Protein AF-A0A0M3IM26-F1 (afdb_monomer_lite)

Radius of gyration: 22.03 Å; chains: 1; bounding box: 50×51×57 Å

Organism: Ascaris lumbricoides (NCBI:txid6252)

pLDDT: mean 81.24, std 15.6, range [30.36, 98.25]

Structure (mmCIF, N/CA/C/O backbone):
data_AF-A0A0M3IM26-F1
#
_entry.id   AF-A0A0M3IM26-F1
#
loop_
_atom_site.group_PDB
_atom_site.id
_atom_site.type_symbol
_atom_site.label_atom_id
_atom_site.label_alt_id
_atom_site.label_comp_id
_atom_site.label_asym_id
_atom_site.label_entity_id
_atom_site.label_seq_id
_atom_site.pdbx_PDB_ins_code
_atom_site.Cartn_x
_atom_site.Cartn_y
_atom_site.Cartn_z
_atom_site.occupancy
_atom_site.B_iso_or_equiv
_atom_site.auth_seq_id
_atom_site.auth_comp_id
_atom_site.auth_asym_id
_atom_site.auth_atom_id
_atom_site.pdbx_PDB_model_num
ATOM 1 N N . MET A 1 1 ? 29.722 -9.173 -10.446 1.00 59.56 1 MET A N 1
ATOM 2 C CA . MET A 1 1 ? 29.394 -7.954 -11.225 1.00 59.56 1 MET A CA 1
ATOM 3 C C . MET A 1 1 ? 29.684 -8.119 -12.715 1.00 59.56 1 MET A C 1
ATOM 5 O O . MET A 1 1 ? 28.744 -8.023 -13.487 1.00 59.56 1 MET A O 1
ATOM 9 N N . ALA A 1 2 ? 30.915 -8.452 -13.127 1.00 71.75 2 ALA A N 1
ATOM 10 C CA . ALA A 1 2 ? 31.274 -8.584 -14.550 1.00 71.75 2 ALA A CA 1
ATOM 11 C C . ALA A 1 2 ? 30.449 -9.628 -15.339 1.00 71.75 2 ALA A C 1
ATOM 13 O O . ALA A 1 2 ? 30.160 -9.427 -16.512 1.00 71.75 2 ALA A O 1
ATOM 14 N N . GLN A 1 3 ? 30.029 -10.729 -14.707 1.00 77.94 3 GLN A N 1
ATOM 15 C CA . GLN A 1 3 ? 29.204 -11.755 -15.361 1.00 77.94 3 GLN A CA 1
ATOM 16 C C . GLN A 1 3 ? 27.787 -11.258 -15.691 1.00 77.94 3 GLN A C 1
ATOM 18 O O . GLN A 1 3 ? 27.311 -11.466 -16.801 1.00 77.94 3 GLN A O 1
ATOM 23 N N . VAL A 1 4 ? 27.146 -10.551 -14.753 1.00 77.62 4 VAL A N 1
ATOM 24 C CA . VAL A 1 4 ? 25.809 -9.959 -14.947 1.00 77.62 4 VAL A CA 1
ATOM 25 C C . VAL A 1 4 ? 25.852 -8.883 -16.032 1.00 77.62 4 VAL A C 1
ATOM 27 O O . VAL A 1 4 ? 24.946 -8.804 -16.853 1.00 77.62 4 VAL A O 1
ATOM 30 N N . GLN A 1 5 ? 26.938 -8.105 -16.080 1.00 77.12 5 GLN A N 1
ATOM 31 C CA . GLN A 1 5 ? 27.167 -7.122 -17.137 1.00 77.12 5 GLN A CA 1
ATOM 32 C C . GLN A 1 5 ? 27.224 -7.774 -18.520 1.00 77.12 5 GLN A C 1
ATOM 34 O O . GLN A 1 5 ? 26.466 -7.402 -19.407 1.00 77.12 5 GLN A O 1
ATOM 39 N N . LYS A 1 6 ? 28.080 -8.789 -18.682 1.00 81.94 6 LYS A N 1
ATOM 40 C CA . LYS A 1 6 ? 28.225 -9.514 -19.950 1.00 81.94 6 LYS A CA 1
ATOM 41 C C . LYS A 1 6 ? 26.917 -10.162 -20.390 1.00 81.94 6 LYS A C 1
ATOM 43 O O . LYS A 1 6 ? 26.612 -10.195 -21.576 1.00 81.94 6 LYS A O 1
ATOM 48 N N . GLN A 1 7 ? 26.135 -10.665 -19.437 1.00 86.00 7 GLN A N 1
ATOM 49 C CA . GLN A 1 7 ? 24.820 -11.223 -19.722 1.00 86.00 7 GLN A CA 1
ATOM 50 C C . GLN A 1 7 ? 23.842 -10.146 -20.207 1.00 86.00 7 GLN A C 1
ATOM 52 O O . GLN A 1 7 ? 23.158 -10.366 -21.201 1.00 86.00 7 GLN A O 1
ATOM 57 N N . LEU A 1 8 ? 23.801 -8.980 -19.555 1.00 85.88 8 LEU A N 1
ATOM 58 C CA . LEU A 1 8 ? 22.980 -7.854 -19.999 1.00 85.88 8 LEU A CA 1
ATOM 59 C C . LEU A 1 8 ? 23.395 -7.387 -21.399 1.00 85.88 8 LEU A C 1
ATOM 61 O O . LEU A 1 8 ? 22.543 -7.274 -22.270 1.00 85.88 8 LEU A O 1
ATOM 65 N N . GLU A 1 9 ? 24.689 -7.191 -21.649 1.00 84.38 9 GLU A N 1
ATOM 66 C CA . GLU A 1 9 ? 25.215 -6.818 -22.968 1.00 84.38 9 GLU A CA 1
ATOM 67 C C . GLU A 1 9 ? 24.873 -7.864 -24.040 1.00 84.38 9 GLU A C 1
ATOM 69 O O . GLU A 1 9 ? 24.493 -7.509 -25.154 1.00 84.38 9 GLU A O 1
ATOM 74 N N . SER A 1 10 ? 24.943 -9.156 -23.705 1.00 85.94 10 SER A N 1
ATOM 75 C CA . SER A 1 10 ? 24.546 -10.240 -24.608 1.00 85.94 10 SER A CA 1
ATOM 76 C C . SER A 1 10 ? 23.050 -10.217 -24.926 1.00 85.94 10 SER A C 1
ATOM 78 O O . SER A 1 10 ? 22.682 -10.456 -26.074 1.00 85.94 10 SER A O 1
ATOM 80 N N . LEU A 1 11 ? 22.193 -9.927 -23.941 1.00 87.31 11 LEU A N 1
ATOM 81 C CA . LEU A 1 11 ? 20.750 -9.786 -24.148 1.00 87.31 11 LEU A CA 1
ATOM 82 C C . LEU A 1 11 ? 20.419 -8.530 -24.958 1.00 87.31 11 LEU A C 1
ATOM 84 O O . LEU A 1 11 ? 19.544 -8.577 -25.818 1.00 87.31 11 LEU A O 1
ATOM 88 N N . LEU A 1 12 ? 21.142 -7.432 -24.722 1.00 84.69 12 LEU A N 1
ATOM 89 C CA . LEU A 1 12 ? 20.982 -6.178 -25.456 1.00 84.69 12 LEU A CA 1
ATOM 90 C C . LEU A 1 12 ? 21.378 -6.314 -26.938 1.00 84.69 12 LEU A C 1
ATOM 92 O O . LEU A 1 12 ? 20.781 -5.666 -27.787 1.00 84.69 12 LEU A O 1
ATOM 96 N N . ARG A 1 13 ? 22.352 -7.179 -27.254 1.00 84.06 13 ARG A N 1
ATOM 97 C CA . ARG A 1 13 ? 22.805 -7.476 -28.630 1.00 84.06 13 ARG A CA 1
ATOM 98 C C . ARG A 1 13 ? 22.066 -8.650 -29.285 1.00 84.06 13 ARG A C 1
ATOM 100 O O . ARG A 1 13 ? 22.434 -9.071 -30.380 1.00 84.06 13 ARG A O 1
ATOM 107 N N . SER A 1 14 ? 21.067 -9.220 -28.614 1.00 81.38 14 SER A N 1
ATOM 108 C CA . SER A 1 14 ? 20.285 -10.332 -29.152 1.00 81.38 14 SER A CA 1
ATOM 109 C C . SER A 1 14 ? 19.481 -9.878 -30.371 1.00 81.38 14 SER A C 1
ATOM 111 O O . SER A 1 14 ? 18.750 -8.897 -30.301 1.00 81.38 14 SER A O 1
ATOM 113 N N . SER A 1 15 ? 19.552 -10.633 -31.469 1.00 77.56 15 SER A N 1
ATOM 114 C CA . SER A 1 15 ? 18.721 -10.416 -32.664 1.00 77.56 15 SER A CA 1
ATOM 115 C C . SER A 1 15 ? 17.282 -10.923 -32.509 1.00 77.56 15 SER A C 1
ATOM 117 O O . SER A 1 15 ? 16.465 -10.774 -33.415 1.00 77.56 15 SER A O 1
ATOM 119 N N . LYS A 1 16 ? 16.958 -11.562 -31.378 1.00 82.19 16 LYS A N 1
ATOM 120 C CA . LYS A 1 16 ? 15.607 -12.047 -31.080 1.00 82.19 16 LYS A CA 1
ATOM 121 C C . LYS A 1 16 ? 14.788 -10.94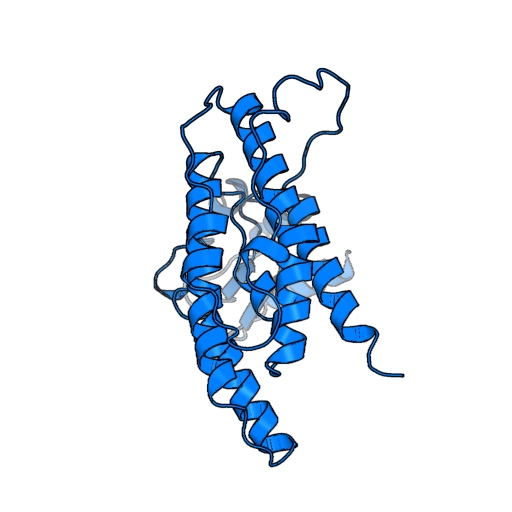8 -30.398 1.00 82.19 16 LYS A C 1
ATOM 123 O O . LYS A 1 16 ? 15.332 -10.269 -29.522 1.00 82.19 16 LYS A O 1
ATOM 128 N N . PRO A 1 17 ? 13.475 -10.844 -30.676 1.00 82.81 17 PRO A N 1
ATOM 129 C CA . PRO A 1 17 ? 12.595 -9.942 -29.940 1.00 82.81 17 PRO A CA 1
ATOM 130 C C . PRO A 1 17 ? 12.626 -10.310 -28.452 1.00 82.81 17 PRO A C 1
ATOM 132 O O . PRO A 1 17 ? 12.170 -11.381 -28.052 1.00 82.81 17 PRO A O 1
ATOM 135 N N . THR A 1 18 ? 13.224 -9.440 -27.639 1.00 85.88 18 THR A N 1
ATOM 136 C CA . THR A 1 18 ? 13.520 -9.709 -26.227 1.00 85.88 18 THR A CA 1
ATOM 137 C C . THR A 1 18 ? 12.992 -8.568 -25.365 1.00 85.88 18 THR A C 1
ATOM 139 O O . THR A 1 18 ? 13.207 -7.396 -25.680 1.00 85.88 18 THR A O 1
ATOM 142 N N . VAL A 1 19 ? 12.320 -8.912 -24.263 1.00 89.88 19 VAL A N 1
ATOM 143 C CA . VAL A 1 19 ? 11.948 -7.970 -23.201 1.00 89.88 19 VAL A CA 1
ATOM 144 C C . VAL A 1 19 ? 12.830 -8.249 -21.990 1.00 89.88 19 VAL A C 1
ATOM 146 O O . VAL A 1 19 ? 12.850 -9.367 -21.478 1.00 89.88 19 VAL A O 1
ATOM 149 N N . ILE A 1 20 ? 13.572 -7.241 -21.543 1.00 89.94 20 ILE A N 1
ATOM 150 C CA . ILE A 1 20 ? 14.478 -7.317 -20.398 1.00 89.94 20 ILE A CA 1
ATOM 151 C C . ILE A 1 20 ? 13.828 -6.558 -19.247 1.00 89.94 20 ILE A C 1
ATOM 153 O O . ILE A 1 20 ? 13.617 -5.350 -19.343 1.00 89.94 20 ILE A O 1
ATOM 157 N N . LEU A 1 21 ? 13.518 -7.259 -18.158 1.00 91.94 21 LEU A N 1
ATOM 158 C CA . LEU A 1 21 ? 12.965 -6.655 -16.950 1.00 91.94 21 LEU A CA 1
ATOM 159 C C . LEU A 1 21 ? 14.058 -6.521 -15.889 1.00 91.94 21 LEU A C 1
ATOM 161 O O . LEU A 1 21 ? 14.644 -7.515 -15.464 1.00 91.94 21 LEU A O 1
ATOM 165 N N . ILE A 1 22 ? 14.327 -5.288 -15.469 1.00 89.25 22 ILE A N 1
ATOM 166 C CA . ILE A 1 22 ? 15.287 -4.971 -14.411 1.00 89.25 22 ILE A CA 1
ATOM 167 C C . ILE A 1 22 ? 14.508 -4.371 -13.246 1.00 89.25 22 ILE A C 1
ATOM 169 O O . ILE A 1 22 ? 14.139 -3.196 -13.256 1.00 89.25 22 ILE A O 1
ATOM 173 N N . ASP A 1 23 ? 14.227 -5.207 -12.254 1.00 89.12 23 ASP A N 1
ATOM 174 C CA . ASP A 1 23 ? 13.413 -4.819 -11.110 1.00 89.12 23 ASP A CA 1
ATOM 175 C C . ASP A 1 23 ? 14.244 -4.158 -9.999 1.00 89.12 23 ASP A C 1
ATOM 177 O O . ASP A 1 23 ? 15.384 -4.542 -9.730 1.00 89.12 23 ASP A O 1
ATOM 181 N N . ASN A 1 24 ? 13.642 -3.168 -9.345 1.00 85.81 24 ASN A N 1
ATOM 182 C CA . ASN A 1 24 ? 14.126 -2.450 -8.174 1.00 85.81 24 ASN A CA 1
ATOM 183 C C . ASN A 1 24 ? 15.574 -1.945 -8.303 1.00 85.81 24 ASN A C 1
ATOM 185 O O . ASN A 1 24 ? 16.442 -2.210 -7.464 1.00 85.81 24 ASN A O 1
ATOM 189 N N . VAL A 1 25 ? 15.840 -1.198 -9.374 1.00 85.56 25 VAL A N 1
ATOM 190 C CA . VAL A 1 25 ? 17.152 -0.607 -9.629 1.00 85.56 25 VAL A CA 1
ATOM 191 C C . VAL A 1 25 ? 17.493 0.400 -8.531 1.00 85.56 25 VAL A C 1
ATOM 193 O O . VAL A 1 25 ? 16.844 1.433 -8.360 1.00 85.56 25 VAL A O 1
ATOM 196 N N . GLN A 1 26 ? 18.561 0.103 -7.795 1.00 83.62 26 GLN A N 1
ATOM 197 C CA . GLN A 1 26 ? 19.072 0.965 -6.734 1.00 83.62 26 GLN A CA 1
ATOM 198 C C . GLN A 1 26 ? 19.882 2.130 -7.307 1.00 83.62 26 GLN A C 1
ATOM 200 O O . GLN A 1 26 ? 20.607 1.966 -8.291 1.00 83.62 26 GLN A O 1
ATOM 205 N N . ARG A 1 27 ? 19.848 3.286 -6.629 1.00 80.06 27 ARG A N 1
ATOM 206 C CA . ARG A 1 27 ? 20.495 4.528 -7.087 1.00 80.06 27 ARG A CA 1
ATOM 207 C C . ARG A 1 27 ? 21.955 4.352 -7.520 1.00 80.06 27 ARG A C 1
ATOM 209 O O . ARG A 1 27 ? 22.343 4.819 -8.584 1.00 80.06 27 ARG A O 1
ATOM 216 N N . HIS A 1 28 ? 22.755 3.624 -6.741 1.00 82.31 28 HIS A N 1
ATOM 217 C CA . HIS A 1 28 ? 24.183 3.424 -7.018 1.00 82.31 28 HIS A CA 1
ATOM 218 C C . HIS A 1 28 ? 24.473 2.521 -8.236 1.00 82.31 28 HIS A C 1
ATOM 220 O O . HIS A 1 28 ? 25.616 2.435 -8.679 1.00 82.31 28 HIS A O 1
ATOM 226 N N . ARG A 1 29 ? 23.466 1.818 -8.776 1.00 81.81 29 ARG A N 1
ATOM 227 C CA . ARG A 1 29 ? 23.588 0.959 -9.968 1.00 81.81 29 ARG A CA 1
ATOM 228 C C . ARG A 1 29 ? 23.217 1.681 -11.264 1.00 81.81 29 ARG A C 1
ATOM 230 O O . ARG A 1 29 ? 23.477 1.147 -12.338 1.00 81.81 29 ARG A O 1
ATOM 237 N N . ILE A 1 30 ? 22.628 2.873 -11.182 1.00 78.12 30 ILE A N 1
ATOM 238 C CA . ILE A 1 30 ? 22.061 3.562 -12.347 1.00 78.12 30 ILE A CA 1
ATOM 239 C C . ILE A 1 30 ? 23.145 3.992 -13.338 1.00 78.12 30 ILE A C 1
ATOM 241 O O . ILE A 1 30 ? 23.025 3.677 -14.519 1.00 78.12 30 ILE A O 1
ATOM 245 N N . ALA A 1 31 ? 24.238 4.606 -12.874 1.00 78.69 31 ALA A N 1
ATOM 246 C CA . ALA A 1 31 ? 25.354 5.005 -13.743 1.00 78.69 31 ALA A CA 1
ATOM 247 C C . ALA A 1 31 ? 25.957 3.811 -14.512 1.00 78.69 31 ALA A C 1
ATOM 249 O O . ALA A 1 31 ? 26.296 3.908 -15.689 1.00 78.69 31 ALA A O 1
ATOM 250 N N . PHE A 1 32 ? 26.023 2.651 -13.861 1.00 81.25 32 PHE A N 1
ATOM 251 C CA . PHE A 1 32 ? 26.501 1.412 -14.466 1.00 81.25 32 PHE A CA 1
ATOM 252 C C . PHE A 1 32 ? 25.556 0.880 -15.562 1.00 81.25 32 PHE A C 1
ATOM 254 O O . PHE A 1 32 ? 26.007 0.487 -16.639 1.00 81.25 32 PHE A O 1
ATOM 261 N N . LEU A 1 33 ? 24.243 0.887 -15.310 1.00 82.62 33 LEU A N 1
ATOM 262 C CA . LEU A 1 33 ? 23.244 0.472 -16.302 1.00 82.62 33 LEU A CA 1
ATOM 263 C C . LEU A 1 33 ? 23.220 1.429 -17.499 1.00 82.62 33 LEU A C 1
ATOM 265 O O . LEU A 1 33 ? 23.240 0.986 -18.642 1.00 82.62 33 LEU A O 1
ATOM 269 N N . SER A 1 34 ? 23.269 2.730 -17.221 1.00 79.44 34 SER A N 1
ATOM 270 C CA . SER A 1 34 ? 23.392 3.817 -18.197 1.00 79.44 34 SER A CA 1
ATOM 271 C C . SER A 1 34 ? 24.563 3.590 -19.169 1.00 79.44 34 SER A C 1
ATOM 273 O O . SER A 1 34 ? 24.369 3.619 -20.384 1.00 79.44 34 SER A O 1
ATOM 275 N N . ALA A 1 35 ? 25.751 3.244 -18.659 1.00 80.25 35 ALA A N 1
ATOM 276 C CA . ALA A 1 35 ? 26.905 2.904 -19.496 1.00 80.25 35 ALA A CA 1
ATOM 277 C C . ALA A 1 35 ? 26.689 1.635 -20.344 1.00 80.25 35 ALA A C 1
ATOM 279 O O . ALA A 1 35 ? 27.083 1.591 -21.508 1.00 80.25 35 ALA A O 1
ATOM 280 N N . SER A 1 36 ? 26.029 0.615 -19.784 1.00 81.38 36 SER A N 1
ATOM 281 C CA . SER A 1 36 ? 25.740 -0.634 -20.503 1.00 81.38 36 SER A CA 1
ATOM 282 C C . SER A 1 36 ? 24.781 -0.397 -21.678 1.00 81.38 36 SER A C 1
ATOM 284 O O . SER A 1 36 ? 24.992 -0.942 -22.761 1.00 81.38 36 SER A O 1
ATOM 286 N N . PHE A 1 37 ? 23.770 0.461 -21.497 1.00 81.38 37 PHE A N 1
ATOM 287 C CA . PHE A 1 37 ? 22.803 0.812 -22.544 1.00 81.38 37 PHE A CA 1
ATOM 288 C C . PHE A 1 37 ? 23.409 1.685 -23.644 1.00 81.38 37 PHE A C 1
ATOM 290 O O . PHE A 1 37 ? 23.114 1.465 -24.813 1.00 81.38 37 PHE A O 1
ATOM 297 N N . GLY A 1 38 ? 24.305 2.613 -23.294 1.00 75.62 38 GLY A N 1
ATOM 298 C CA . GLY A 1 38 ? 25.021 3.434 -24.276 1.00 75.62 38 GLY A CA 1
ATOM 299 C C . GLY A 1 38 ? 25.989 2.650 -25.173 1.00 75.62 38 GLY A C 1
ATOM 300 O O . GLY A 1 38 ? 26.437 3.175 -26.184 1.00 75.62 38 GLY A O 1
ATOM 301 N N . SER A 1 39 ? 26.318 1.399 -24.829 1.00 72.56 39 SER A N 1
ATOM 302 C CA . SER A 1 39 ? 27.244 0.557 -25.603 1.00 72.56 39 SER A CA 1
ATOM 303 C C . SER A 1 39 ? 26.588 -0.215 -26.762 1.00 72.56 39 SER A C 1
ATOM 305 O O . SER A 1 39 ? 27.274 -0.966 -27.470 1.00 72.56 39 SER A O 1
ATOM 307 N N . VAL A 1 40 ? 25.267 -0.082 -26.932 1.00 74.19 40 VAL A N 1
ATOM 308 C CA . VAL A 1 40 ? 24.471 -0.860 -27.888 1.00 74.19 40 VAL A CA 1
ATOM 309 C C . VAL A 1 40 ? 23.589 0.059 -28.727 1.00 74.19 40 VAL A C 1
ATOM 311 O O . VAL A 1 40 ? 22.646 0.666 -28.222 1.00 74.19 40 VAL A O 1
ATOM 314 N N . ASP A 1 41 ? 23.854 0.095 -30.031 1.00 71.19 41 ASP A N 1
ATOM 315 C CA . ASP A 1 41 ? 22.958 0.720 -30.997 1.00 71.19 41 ASP A CA 1
ATOM 316 C C . ASP A 1 41 ? 21.715 -0.155 -31.167 1.00 71.19 41 ASP A C 1
ATOM 318 O O . ASP A 1 41 ? 21.802 -1.322 -31.552 1.00 71.19 41 ASP A O 1
ATOM 322 N N . THR A 1 42 ? 20.548 0.403 -30.851 1.00 65.62 42 THR A N 1
ATOM 323 C CA . THR A 1 42 ? 19.264 -0.294 -30.973 1.00 65.62 42 THR A CA 1
ATOM 324 C C . THR A 1 42 ? 18.442 0.332 -32.098 1.00 65.62 42 THR A C 1
ATOM 326 O O . THR A 1 42 ? 18.120 1.523 -32.024 1.00 65.62 42 THR A O 1
ATOM 329 N N . PRO A 1 43 ? 18.092 -0.430 -33.153 1.00 65.81 43 PRO A N 1
ATOM 330 C CA . PRO A 1 43 ? 17.212 0.072 -34.193 1.00 65.81 43 PRO A CA 1
ATOM 331 C C . PRO A 1 43 ? 15.833 0.407 -33.599 1.00 65.81 43 PRO A C 1
ATOM 333 O O . PRO A 1 43 ? 15.296 -0.349 -32.778 1.00 65.81 43 PRO A O 1
ATOM 336 N N . PRO A 1 44 ? 15.214 1.530 -33.999 1.00 66.19 44 PRO A N 1
ATOM 337 C CA . PRO A 1 44 ? 13.888 1.879 -33.517 1.00 66.19 44 PRO A CA 1
ATOM 338 C C . PRO A 1 44 ? 12.877 0.792 -33.911 1.00 66.19 44 PRO A C 1
ATOM 340 O O . PRO A 1 44 ? 12.735 0.468 -35.084 1.00 66.19 44 PRO A O 1
ATOM 343 N N . LYS A 1 45 ? 12.113 0.299 -32.925 1.00 69.31 45 LYS A N 1
ATOM 344 C CA . LYS A 1 45 ? 11.011 -0.683 -33.061 1.00 69.31 45 LYS A CA 1
ATOM 345 C C . LYS A 1 45 ? 11.400 -2.151 -33.298 1.00 69.31 45 LYS A C 1
ATOM 347 O O . LYS A 1 45 ? 10.495 -2.962 -33.466 1.00 69.31 45 LYS A O 1
ATOM 352 N N . GLU A 1 46 ? 12.680 -2.512 -33.234 1.00 73.69 46 GLU A N 1
ATOM 353 C CA . GLU A 1 46 ? 13.120 -3.918 -33.364 1.00 73.69 46 GLU A CA 1
ATOM 354 C C . GLU A 1 46 ? 13.561 -4.544 -32.028 1.00 73.69 46 GLU A C 1
ATOM 356 O O . GLU A 1 46 ? 13.787 -5.750 -31.931 1.00 73.69 46 GLU A O 1
ATOM 361 N N . GLY A 1 47 ? 13.571 -3.739 -30.960 1.00 71.50 47 GLY A N 1
ATOM 362 C CA . GLY A 1 47 ? 14.004 -4.157 -29.631 1.00 71.50 47 GLY A CA 1
ATOM 363 C C . GLY A 1 47 ? 15.532 -4.235 -29.514 1.00 71.50 47 GLY A C 1
ATOM 364 O O . GLY A 1 47 ? 16.247 -3.802 -30.418 1.00 71.50 47 GLY A O 1
ATOM 365 N N . PRO A 1 48 ? 16.048 -4.754 -28.389 1.00 81.94 48 PRO A N 1
ATOM 366 C CA . PRO A 1 48 ? 15.312 -5.255 -27.225 1.00 81.94 48 PRO A CA 1
ATOM 367 C C . PRO A 1 48 ? 14.606 -4.152 -26.422 1.00 81.94 48 PRO A C 1
ATOM 369 O O . PRO A 1 48 ? 15.048 -3.006 -26.375 1.00 81.94 48 PRO A O 1
ATOM 372 N N . TYR A 1 49 ? 13.494 -4.502 -25.769 1.00 85.56 49 TYR A N 1
ATOM 373 C CA . TYR A 1 49 ? 12.736 -3.585 -24.914 1.00 85.56 49 TYR A CA 1
ATOM 374 C C . TYR A 1 49 ? 13.159 -3.750 -23.460 1.00 85.56 49 TYR A C 1
ATOM 376 O O . TYR A 1 49 ? 13.036 -4.836 -22.897 1.00 85.56 49 TYR A O 1
ATOM 384 N N . VAL A 1 50 ? 13.627 -2.673 -22.836 1.00 86.81 50 VAL A N 1
ATOM 385 C CA . VAL A 1 50 ? 14.052 -2.691 -21.433 1.00 86.81 50 VAL A CA 1
ATOM 386 C C . VAL A 1 50 ? 12.984 -2.030 -20.569 1.00 86.81 50 VAL A C 1
ATOM 388 O O . VAL A 1 50 ? 12.627 -0.874 -20.786 1.00 86.81 50 VAL A O 1
ATOM 391 N N . ILE A 1 51 ? 12.490 -2.759 -19.570 1.00 89.81 51 ILE A N 1
ATOM 392 C CA . ILE A 1 51 ? 11.593 -2.244 -18.537 1.00 89.81 51 ILE A CA 1
ATOM 393 C C . ILE A 1 51 ? 12.372 -2.222 -17.227 1.00 89.81 51 ILE A C 1
ATOM 395 O O . ILE A 1 51 ? 12.716 -3.270 -16.683 1.00 89.81 51 ILE A O 1
ATOM 399 N N . CYS A 1 52 ? 12.635 -1.023 -16.716 1.00 87.62 52 CYS A N 1
ATOM 400 C CA . CYS A 1 52 ? 13.276 -0.831 -15.421 1.00 87.62 52 CYS A CA 1
ATOM 401 C C . CYS A 1 52 ? 12.2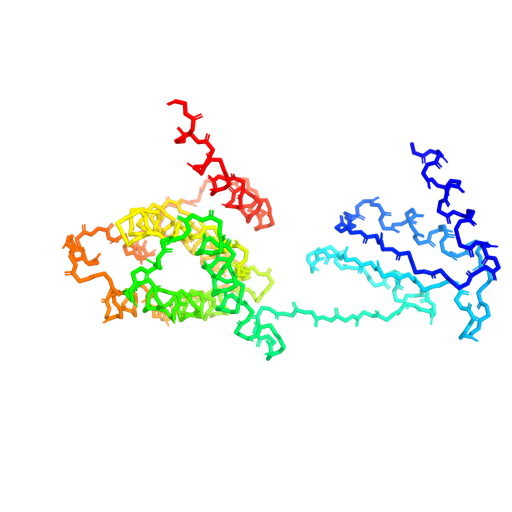54 -0.312 -14.413 1.00 87.62 52 CYS A C 1
ATOM 403 O O . CYS A 1 52 ? 11.508 0.620 -14.720 1.00 87.62 52 CYS A O 1
ATOM 405 N N . THR A 1 53 ? 12.266 -0.845 -13.194 1.00 88.88 53 THR A N 1
ATOM 406 C CA . THR A 1 53 ? 11.554 -0.233 -12.067 1.00 88.88 53 THR A CA 1
ATOM 407 C C . THR A 1 53 ? 12.572 0.435 -11.143 1.00 88.88 53 THR A C 1
ATOM 409 O O . THR A 1 53 ? 13.625 -0.117 -10.822 1.00 88.88 53 THR A O 1
ATOM 412 N N . VAL A 1 54 ? 12.283 1.670 -10.744 1.00 83.56 54 VAL A N 1
ATOM 413 C CA . VAL A 1 54 ? 13.095 2.460 -9.811 1.00 83.56 54 VAL A CA 1
ATOM 414 C C . VAL A 1 54 ? 12.182 3.021 -8.739 1.00 83.56 54 VAL A C 1
ATOM 416 O O . VAL A 1 54 ? 11.028 3.364 -9.008 1.00 83.56 54 VAL A O 1
ATOM 419 N N . ASN A 1 55 ? 12.701 3.177 -7.525 1.00 77.25 55 ASN A N 1
ATOM 420 C CA . ASN A 1 55 ? 12.008 3.994 -6.542 1.00 77.25 55 ASN A CA 1
ATOM 421 C C . ASN A 1 55 ? 12.013 5.461 -7.002 1.00 77.25 55 ASN A C 1
ATOM 423 O O . ASN A 1 55 ? 13.019 5.948 -7.520 1.00 77.25 55 ASN A O 1
ATOM 427 N N . ARG A 1 56 ? 10.916 6.185 -6.764 1.00 71.00 56 ARG A N 1
ATOM 428 C CA . ARG A 1 56 ? 10.809 7.622 -7.029 1.00 71.00 56 ARG A CA 1
ATOM 429 C C . ARG A 1 56 ? 11.934 8.436 -6.379 1.00 71.00 56 ARG A C 1
ATOM 431 O O . ARG A 1 56 ? 12.519 9.282 -7.044 1.00 71.00 56 ARG A O 1
ATOM 438 N N . ALA A 1 57 ? 12.324 8.109 -5.145 1.00 63.72 57 ALA A N 1
ATOM 439 C CA . ALA A 1 57 ? 13.456 8.749 -4.458 1.00 63.72 57 ALA A CA 1
ATOM 440 C C . ALA A 1 57 ? 14.825 8.466 -5.118 1.00 63.72 57 ALA A C 1
ATOM 442 O O . ALA A 1 57 ? 15.822 9.116 -4.816 1.00 63.72 57 ALA A O 1
ATOM 443 N N . SER A 1 58 ? 14.884 7.474 -6.011 1.00 63.75 58 SER A N 1
ATOM 444 C CA . SER A 1 58 ? 16.061 7.105 -6.805 1.00 63.75 58 SER A CA 1
ATOM 445 C C . SER A 1 58 ? 15.962 7.564 -8.265 1.00 63.75 58 SER A C 1
ATOM 447 O O . SER A 1 58 ? 16.774 7.130 -9.081 1.00 63.75 58 SER A O 1
ATOM 449 N N . GLN A 1 59 ? 14.989 8.418 -8.615 1.00 60.62 59 GLN A N 1
ATOM 450 C CA . GLN A 1 59 ? 14.889 8.978 -9.964 1.00 60.62 59 GLN A CA 1
ATOM 451 C C . GLN A 1 59 ? 16.138 9.786 -10.313 1.00 60.62 59 GLN A C 1
ATOM 453 O O . GLN A 1 59 ? 16.631 10.579 -9.512 1.00 60.62 59 GLN A O 1
ATOM 458 N N . LEU A 1 60 ? 16.635 9.580 -11.531 1.00 58.00 60 LEU A N 1
ATOM 459 C CA . LEU A 1 60 ? 17.791 10.278 -12.074 1.00 58.00 60 LEU A CA 1
ATOM 460 C C . LEU A 1 60 ? 17.455 10.817 -13.472 1.00 58.00 60 LEU A C 1
ATOM 462 O O . LEU A 1 60 ? 17.015 10.043 -14.326 1.00 58.00 60 LEU A O 1
ATOM 466 N N . PRO A 1 61 ? 17.712 12.111 -13.733 1.00 59.12 61 PRO A N 1
ATOM 467 C CA . PRO A 1 61 ? 17.640 12.699 -15.071 1.00 59.12 61 PRO A CA 1
ATOM 468 C C . PRO A 1 61 ? 18.562 11.998 -16.080 1.00 59.12 61 PRO A C 1
ATOM 470 O O . PRO A 1 61 ? 18.267 11.975 -17.266 1.00 59.12 61 PRO A O 1
ATOM 473 N N . GLU A 1 62 ? 19.653 11.375 -15.621 1.00 56.59 62 GLU A N 1
ATOM 474 C CA . GLU A 1 62 ? 20.679 10.729 -16.456 1.00 56.59 62 GLU A CA 1
ATOM 475 C C . GLU A 1 62 ? 20.137 9.606 -17.352 1.00 56.59 62 GLU A C 1
ATOM 477 O O . GLU A 1 62 ? 20.599 9.443 -18.478 1.00 56.59 62 GLU A O 1
ATOM 482 N N . MET A 1 63 ? 19.125 8.855 -16.904 1.00 57.06 63 MET A N 1
ATOM 483 C CA . MET A 1 63 ? 18.471 7.863 -17.766 1.00 57.06 63 MET A CA 1
ATOM 484 C C . MET A 1 63 ? 17.568 8.505 -18.824 1.00 57.06 63 MET A C 1
ATOM 486 O O . MET A 1 63 ? 17.327 7.878 -19.845 1.00 57.06 63 MET A O 1
ATOM 490 N N . GLN A 1 64 ? 17.097 9.739 -18.612 1.00 57.41 64 GLN A N 1
ATOM 491 C CA . GLN A 1 64 ? 16.361 10.507 -19.625 1.00 57.41 64 GLN A CA 1
ATOM 492 C C . GLN A 1 64 ? 17.294 11.151 -20.661 1.00 57.41 64 GLN A C 1
ATOM 494 O O . GLN A 1 64 ? 16.841 11.491 -21.750 1.00 57.41 64 GLN A O 1
ATOM 499 N N . VAL A 1 65 ? 18.583 11.319 -20.335 1.00 55.34 65 VAL A N 1
ATOM 500 C CA . VAL A 1 65 ? 19.603 11.789 -21.291 1.00 55.34 65 VAL A CA 1
ATOM 501 C C . VAL A 1 65 ? 19.878 10.723 -22.356 1.00 55.34 65 VAL A C 1
ATOM 503 O O . VAL A 1 65 ? 20.174 11.055 -23.501 1.00 55.34 65 VAL A O 1
ATOM 506 N N . HIS A 1 66 ? 19.699 9.440 -22.027 1.00 60.69 66 HIS A N 1
ATOM 507 C CA . HIS A 1 66 ? 19.653 8.378 -23.030 1.00 60.69 66 HIS A CA 1
ATOM 508 C C . HIS A 1 66 ? 18.349 8.474 -23.821 1.00 60.69 66 HIS A C 1
ATOM 510 O O . HIS A 1 66 ? 17.275 8.176 -23.300 1.00 60.69 66 HIS A O 1
ATOM 516 N N . HIS A 1 67 ? 18.456 8.858 -25.095 1.00 54.44 67 HIS A N 1
ATOM 517 C CA . HIS A 1 67 ? 17.346 9.233 -25.984 1.00 54.44 67 HIS A CA 1
ATOM 518 C C . HIS A 1 67 ? 16.214 8.191 -26.152 1.00 54.44 67 HIS A C 1
ATOM 520 O O . HIS A 1 67 ? 15.171 8.518 -26.719 1.00 54.44 67 HIS A O 1
ATOM 526 N N . ASN A 1 68 ? 16.369 6.969 -25.629 1.00 71.88 68 ASN A N 1
ATOM 527 C CA . ASN A 1 68 ? 15.431 5.860 -25.817 1.00 71.88 68 ASN A CA 1
ATOM 528 C C . ASN A 1 68 ? 14.654 5.434 -24.554 1.00 71.88 68 ASN A C 1
ATOM 530 O O . ASN A 1 68 ? 13.761 4.592 -24.664 1.00 71.88 68 ASN A O 1
ATOM 534 N N . PHE A 1 69 ? 14.921 6.003 -23.371 1.00 77.69 69 PHE A N 1
ATOM 535 C CA . PHE A 1 69 ? 14.146 5.685 -22.163 1.00 77.69 69 PHE A CA 1
ATOM 536 C C . PHE A 1 69 ? 12.987 6.658 -21.941 1.00 77.69 69 PHE A C 1
ATOM 538 O O . PHE A 1 69 ? 13.146 7.877 -21.933 1.00 77.69 69 PHE A O 1
ATOM 545 N N . ARG A 1 70 ? 11.800 6.098 -21.688 1.00 80.75 70 ARG A N 1
ATOM 546 C CA . ARG A 1 70 ? 10.611 6.848 -21.268 1.00 80.75 70 ARG A CA 1
ATOM 547 C C . ARG A 1 70 ? 10.283 6.497 -19.827 1.00 80.75 70 ARG A C 1
ATOM 549 O O . ARG A 1 70 ? 10.139 5.323 -19.494 1.00 80.75 70 ARG A O 1
ATOM 556 N N . ILE A 1 71 ? 10.157 7.515 -18.980 1.00 81.12 71 ILE A N 1
ATOM 557 C CA . ILE A 1 71 ? 9.769 7.329 -17.582 1.00 81.12 71 ILE A CA 1
ATOM 558 C C . ILE A 1 71 ? 8.248 7.365 -17.482 1.00 81.12 71 ILE A C 1
ATOM 560 O O . ILE A 1 71 ? 7.615 8.338 -17.888 1.00 81.12 71 ILE A O 1
ATOM 564 N N . PHE A 1 72 ? 7.680 6.320 -16.885 1.00 84.31 72 PHE A N 1
ATOM 565 C CA . PHE A 1 72 ? 6.275 6.266 -16.502 1.00 84.31 72 PHE A CA 1
ATOM 566 C C . PHE A 1 72 ? 6.176 6.361 -14.981 1.00 84.31 72 PHE A C 1
ATOM 568 O O . PHE A 1 72 ? 6.722 5.529 -14.258 1.00 84.31 72 PHE A O 1
ATOM 575 N N . LEU A 1 73 ? 5.500 7.398 -14.491 1.00 82.50 73 LEU A N 1
ATOM 576 C CA . LEU A 1 73 ? 5.228 7.556 -13.067 1.00 82.50 73 LEU A CA 1
ATOM 577 C C . LEU A 1 73 ? 3.983 6.745 -12.698 1.00 82.50 73 LEU A C 1
ATOM 579 O O . LEU A 1 73 ? 2.930 6.923 -13.304 1.00 82.50 73 LEU A O 1
ATOM 583 N N . LEU A 1 74 ? 4.106 5.897 -11.677 1.00 82.56 74 LEU A N 1
ATOM 584 C CA . LEU A 1 74 ? 3.013 5.106 -11.104 1.00 82.56 74 LEU A CA 1
ATOM 585 C C . LEU A 1 74 ? 2.751 5.562 -9.656 1.00 82.56 74 LEU A C 1
ATOM 587 O O . LEU A 1 74 ? 3.174 4.887 -8.716 1.00 82.56 74 LEU A O 1
ATOM 591 N N . PRO A 1 75 ? 2.141 6.744 -9.440 1.00 79.44 75 PRO A N 1
ATOM 592 C CA . PRO A 1 75 ? 1.841 7.230 -8.097 1.00 79.44 75 PRO A CA 1
ATOM 593 C C . PRO A 1 75 ? 0.716 6.411 -7.448 1.00 79.44 75 PRO A C 1
ATOM 595 O O . PRO A 1 75 ? -0.173 5.909 -8.133 1.00 79.44 75 PRO A O 1
ATOM 598 N N . ASN A 1 76 ? 0.711 6.323 -6.115 1.00 76.06 76 ASN A N 1
ATOM 599 C CA . ASN A 1 76 ? -0.250 5.507 -5.355 1.00 76.06 76 ASN A CA 1
ATOM 600 C C . ASN A 1 76 ? -1.726 5.907 -5.568 1.00 76.06 76 ASN A C 1
ATOM 602 O O . ASN A 1 76 ? -2.620 5.097 -5.330 1.00 76.06 76 ASN A O 1
ATOM 606 N N . ASN A 1 77 ? -1.986 7.133 -6.025 1.00 74.31 77 ASN A N 1
ATOM 607 C CA . ASN A 1 77 ? -3.323 7.663 -6.297 1.00 74.31 77 ASN A CA 1
ATOM 608 C C . ASN A 1 77 ? -3.795 7.460 -7.752 1.00 74.31 77 ASN A C 1
ATOM 610 O O . ASN A 1 77 ? -4.894 7.897 -8.101 1.00 74.31 77 ASN A O 1
ATOM 614 N N . MET A 1 78 ? -2.995 6.807 -8.603 1.00 79.50 78 MET A N 1
ATOM 615 C CA . MET A 1 78 ? -3.339 6.593 -10.007 1.00 79.50 78 MET A CA 1
ATOM 616 C C . MET A 1 78 ? -4.576 5.698 -10.150 1.00 79.50 78 MET A C 1
ATOM 618 O O . MET A 1 78 ? -4.698 4.661 -9.495 1.00 79.50 78 MET A O 1
ATOM 622 N N . GLU A 1 79 ? -5.484 6.067 -11.053 1.00 71.62 79 GLU A N 1
ATOM 623 C CA . GLU A 1 79 ? -6.738 5.341 -11.288 1.00 71.62 79 GLU A CA 1
ATOM 624 C C . GLU A 1 79 ? -6.517 3.870 -11.670 1.00 71.62 79 GLU A C 1
ATOM 626 O O . GLU A 1 79 ? -7.233 2.992 -11.201 1.00 71.62 79 GLU A O 1
ATOM 631 N N . THR A 1 80 ? -5.469 3.565 -12.433 1.00 72.25 80 THR A N 1
ATOM 632 C CA . THR A 1 80 ? -5.114 2.188 -12.817 1.00 72.25 80 THR A CA 1
ATOM 633 C C . THR A 1 80 ? -4.730 1.309 -11.620 1.00 72.25 80 THR A C 1
ATOM 635 O O . THR A 1 80 ? -4.953 0.096 -11.633 1.00 72.25 80 THR A O 1
ATOM 638 N N . ILE A 1 81 ? -4.190 1.919 -10.562 1.00 77.75 81 ILE A N 1
ATOM 639 C CA . ILE A 1 81 ? -3.841 1.258 -9.298 1.00 77.75 81 ILE A CA 1
ATOM 640 C C . ILE A 1 81 ? -5.064 1.208 -8.369 1.00 77.75 81 ILE A C 1
ATOM 642 O O . ILE A 1 81 ? -5.152 0.345 -7.488 1.00 77.75 81 ILE A O 1
ATOM 646 N N . ARG A 1 82 ? -6.072 2.061 -8.597 1.00 79.50 82 ARG A N 1
ATOM 647 C CA . ARG A 1 82 ? -7.330 2.033 -7.850 1.00 79.50 82 ARG A CA 1
ATOM 648 C C . ARG A 1 82 ? -7.994 0.658 -7.979 1.00 79.50 82 ARG A C 1
ATOM 650 O O . ARG A 1 82 ? -8.100 0.045 -9.045 1.00 79.50 82 ARG A O 1
ATOM 657 N N . GLY A 1 83 ? -8.405 0.129 -6.833 1.00 85.38 83 GLY A N 1
ATOM 658 C CA . GLY A 1 83 ? -9.016 -1.193 -6.735 1.00 85.38 83 GLY A CA 1
ATOM 659 C C . GLY A 1 83 ? -8.047 -2.370 -6.876 1.00 85.38 83 GLY A C 1
ATOM 660 O O . GLY A 1 83 ? -8.489 -3.498 -6.679 1.00 85.38 83 GLY A O 1
ATOM 661 N N . TYR A 1 84 ? -6.748 -2.160 -7.146 1.00 91.56 84 TYR A N 1
ATOM 662 C CA . TYR A 1 84 ? -5.763 -3.251 -7.188 1.00 91.56 84 TYR A CA 1
ATOM 663 C C . TYR A 1 84 ? -5.771 -4.066 -5.891 1.00 91.56 84 TYR A C 1
ATOM 665 O O . TYR A 1 84 ? -5.918 -5.282 -5.944 1.00 91.56 84 TYR A O 1
ATOM 673 N N . MET A 1 85 ? -5.705 -3.395 -4.734 1.00 93.31 85 MET A N 1
ATOM 674 C CA . MET A 1 85 ? -5.744 -4.044 -3.417 1.00 93.31 85 MET A CA 1
ATOM 675 C C . MET A 1 85 ? -6.987 -4.929 -3.255 1.00 93.31 85 MET A C 1
ATOM 677 O O . MET A 1 85 ? -6.874 -6.103 -2.915 1.00 93.31 85 MET A O 1
ATOM 681 N N . GLY A 1 86 ? -8.167 -4.385 -3.567 1.00 93.81 86 GLY A N 1
ATOM 682 C CA . GLY A 1 86 ? -9.424 -5.120 -3.463 1.00 93.81 86 GLY A CA 1
ATOM 683 C C . GLY A 1 86 ? -9.519 -6.295 -4.439 1.00 93.81 86 GLY A C 1
ATOM 684 O O . GLY A 1 86 ? -10.047 -7.337 -4.069 1.00 93.81 86 GLY A O 1
ATOM 685 N N . ARG A 1 87 ? -9.012 -6.161 -5.673 1.00 94.62 87 ARG A N 1
ATOM 686 C CA . ARG A 1 87 ? -8.956 -7.268 -6.647 1.00 94.62 87 ARG A CA 1
ATOM 687 C C . ARG A 1 87 ? -7.976 -8.353 -6.203 1.00 94.62 87 ARG A C 1
ATOM 689 O O . ARG A 1 87 ? -8.294 -9.530 -6.310 1.00 94.62 87 ARG A O 1
ATOM 696 N N . PHE A 1 88 ? -6.814 -7.958 -5.687 1.00 95.81 88 PHE A N 1
ATOM 697 C CA . PHE A 1 88 ? -5.785 -8.875 -5.204 1.00 95.81 88 PHE A CA 1
ATOM 698 C C . PHE A 1 88 ? -6.284 -9.713 -4.023 1.00 95.81 88 PHE A C 1
ATOM 700 O O . PHE A 1 88 ? -6.173 -10.934 -4.053 1.00 95.81 88 PHE A O 1
ATOM 707 N N . LEU A 1 89 ? -6.883 -9.080 -3.010 1.00 96.44 89 LEU A N 1
ATOM 708 C CA . LEU A 1 89 ? -7.388 -9.795 -1.835 1.00 96.44 89 LEU A CA 1
ATOM 709 C C . LEU A 1 89 ? -8.598 -10.679 -2.173 1.00 96.44 89 LEU A C 1
ATOM 711 O O . LEU A 1 89 ? -8.641 -11.824 -1.739 1.00 96.44 89 LEU A O 1
ATOM 715 N N . ARG A 1 90 ? -9.525 -10.213 -3.026 1.00 95.75 90 ARG A N 1
ATOM 716 C CA . ARG A 1 90 ? -10.629 -11.059 -3.523 1.00 95.75 90 ARG A CA 1
ATOM 717 C C . ARG A 1 90 ? -10.120 -12.266 -4.313 1.00 95.75 90 ARG A C 1
ATOM 719 O O . ARG A 1 90 ? -10.661 -13.353 -4.170 1.00 95.75 90 ARG A O 1
ATOM 726 N N . ARG A 1 91 ? -9.064 -12.096 -5.114 1.00 95.88 91 ARG A N 1
ATOM 727 C CA . ARG A 1 91 ? -8.411 -13.215 -5.801 1.00 95.88 91 ARG A CA 1
ATOM 728 C C . ARG A 1 91 ? -7.795 -14.206 -4.810 1.00 95.88 91 ARG A C 1
ATOM 730 O O . ARG A 1 91 ? -7.989 -15.398 -4.998 1.00 95.88 91 ARG A O 1
ATOM 737 N N . ARG A 1 92 ? -7.111 -13.733 -3.759 1.00 95.19 92 ARG A N 1
ATOM 738 C CA . ARG A 1 92 ? -6.564 -14.614 -2.710 1.00 95.19 92 ARG A CA 1
ATOM 739 C C . ARG A 1 92 ? -7.655 -15.421 -2.002 1.00 95.19 92 ARG A C 1
ATOM 741 O O . ARG A 1 92 ? -7.409 -16.576 -1.694 1.00 95.19 92 ARG A O 1
ATOM 748 N N . ILE A 1 93 ? -8.839 -14.840 -1.781 1.00 94.75 93 ILE A N 1
ATOM 749 C CA . ILE A 1 93 ? -10.001 -15.578 -1.256 1.00 94.75 93 ILE A CA 1
ATOM 750 C C . ILE A 1 93 ? -10.373 -16.721 -2.190 1.00 94.75 93 ILE A C 1
ATOM 752 O O . ILE A 1 93 ? -10.352 -17.864 -1.762 1.00 94.75 93 ILE A O 1
ATOM 756 N N . LEU A 1 94 ? -10.625 -16.428 -3.468 1.00 94.31 94 LEU A N 1
ATOM 757 C CA . LEU A 1 94 ? -11.007 -17.453 -4.447 1.00 94.31 94 LEU A CA 1
ATOM 758 C C . LEU A 1 94 ? -9.953 -18.565 -4.569 1.00 94.31 94 LEU A C 1
ATOM 760 O O . LEU A 1 94 ? -10.291 -19.735 -4.713 1.00 94.31 94 LEU A O 1
ATOM 764 N N . GLU A 1 95 ? -8.669 -18.205 -4.513 1.00 93.88 95 GLU A N 1
ATOM 765 C CA . GLU A 1 95 ? -7.568 -19.172 -4.525 1.00 93.88 95 GLU A CA 1
ATOM 766 C C . GLU A 1 95 ? -7.542 -20.052 -3.264 1.00 93.88 95 GLU A C 1
ATOM 768 O O . GLU A 1 95 ? -7.113 -21.200 -3.362 1.00 93.88 95 GLU A O 1
ATOM 773 N N . ASN A 1 96 ? -7.994 -19.542 -2.113 1.00 90.12 96 ASN A N 1
ATOM 774 C CA . ASN A 1 96 ? -8.094 -20.307 -0.869 1.00 90.12 96 ASN A CA 1
ATOM 775 C C . ASN A 1 96 ? -9.319 -21.225 -0.858 1.00 90.12 96 ASN A C 1
ATOM 777 O O . ASN A 1 96 ? -9.189 -22.408 -0.572 1.00 90.12 96 ASN A O 1
ATOM 781 N N . GLU A 1 97 ? -10.480 -20.711 -1.271 1.00 92.00 97 GLU A N 1
ATOM 782 C CA . GLU A 1 97 ? -11.714 -21.498 -1.396 1.00 92.00 97 GLU A CA 1
ATOM 783 C C . GLU A 1 97 ? -11.521 -22.691 -2.341 1.00 92.00 97 GLU A C 1
ATOM 785 O O . GLU A 1 97 ? -12.016 -23.783 -2.089 1.00 92.00 97 GLU A O 1
ATOM 790 N N . PHE A 1 98 ? -10.741 -22.512 -3.413 1.00 90.88 98 PHE A N 1
ATOM 791 C CA . PHE A 1 98 ? -10.416 -23.599 -4.336 1.00 90.88 98 PHE A CA 1
ATOM 792 C C . PHE A 1 98 ? -9.468 -24.656 -3.741 1.00 90.88 98 PHE A C 1
ATOM 794 O O . PHE A 1 98 ? -9.430 -25.784 -4.228 1.00 90.88 98 PHE A O 1
ATOM 801 N N . ARG A 1 99 ? -8.655 -24.296 -2.741 1.00 89.12 99 ARG A N 1
ATOM 802 C CA . ARG A 1 99 ? -7.676 -25.199 -2.111 1.00 89.12 99 ARG A CA 1
ATOM 803 C C . ARG A 1 99 ? -8.268 -25.977 -0.945 1.00 89.12 99 ARG A C 1
ATOM 805 O O . ARG A 1 99 ? -8.017 -27.175 -0.856 1.00 89.12 99 ARG A O 1
ATOM 812 N N . ASP A 1 100 ? -9.023 -25.291 -0.095 1.00 85.06 100 ASP A N 1
ATOM 813 C CA . ASP A 1 100 ? -9.492 -25.824 1.185 1.00 85.06 100 ASP A CA 1
ATOM 814 C C . ASP A 1 100 ? -10.956 -26.304 1.126 1.00 85.06 100 ASP A C 1
ATOM 816 O O . ASP A 1 100 ? -11.441 -26.893 2.084 1.00 85.06 100 ASP A O 1
ATOM 820 N N . ASP A 1 101 ? -11.663 -26.066 0.008 1.00 77.00 101 ASP A N 1
ATOM 821 C CA . ASP A 1 101 ? -13.104 -26.340 -0.198 1.00 77.00 101 ASP A CA 1
ATOM 822 C C . ASP A 1 101 ? -14.029 -25.675 0.849 1.00 77.00 101 ASP A C 1
ATOM 824 O O . ASP A 1 101 ? -15.217 -25.978 0.962 1.00 77.00 101 ASP A O 1
ATOM 828 N N . GLU A 1 102 ? -13.498 -24.708 1.600 1.00 85.19 102 GLU A N 1
ATOM 829 C CA . GLU A 1 102 ? -14.240 -23.877 2.540 1.00 85.19 102 GLU A CA 1
ATOM 830 C C . GLU A 1 102 ? -14.490 -22.493 1.950 1.00 85.19 102 GLU A C 1
ATOM 832 O O . GLU A 1 102 ? -13.583 -21.821 1.458 1.00 85.19 102 GLU A O 1
ATOM 837 N N . ARG A 1 103 ? -15.745 -22.041 2.025 1.00 87.56 103 ARG A N 1
ATOM 838 C CA . ARG A 1 103 ? -16.123 -20.686 1.616 1.00 87.56 103 ARG A CA 1
ATOM 839 C C . ARG A 1 103 ? -15.672 -19.672 2.651 1.00 87.56 103 ARG A C 1
ATOM 841 O O . ARG A 1 103 ? -15.874 -19.870 3.847 1.00 87.56 103 ARG A O 1
ATOM 848 N N . ALA A 1 104 ? -15.165 -18.539 2.183 1.00 88.50 104 ALA A N 1
ATOM 849 C CA . ALA A 1 104 ? -14.800 -17.456 3.075 1.00 88.50 104 ALA A CA 1
ATOM 850 C C . ALA A 1 104 ? -16.036 -16.833 3.741 1.00 88.50 104 ALA A C 1
ATOM 852 O O . ALA A 1 104 ? -17.114 -16.724 3.145 1.00 88.50 104 ALA A O 1
ATOM 853 N N . SER A 1 105 ? -15.860 -16.366 4.980 1.00 90.94 105 SER A N 1
ATOM 854 C CA . SER A 1 105 ? -16.904 -15.631 5.694 1.00 90.94 105 SER A CA 1
ATOM 855 C C . SER A 1 105 ? -17.327 -14.391 4.894 1.00 90.94 105 SER A C 1
ATOM 857 O O . SER A 1 105 ? -16.461 -13.603 4.509 1.00 90.94 105 SER A O 1
ATOM 859 N N . PRO A 1 106 ? -18.633 -14.131 4.687 1.00 91.31 106 PRO A N 1
ATOM 860 C CA . PRO A 1 106 ? -19.107 -12.923 4.006 1.00 91.31 106 PRO A CA 1
ATOM 861 C C . PRO A 1 106 ? -18.577 -11.614 4.616 1.00 91.31 106 PRO A C 1
ATOM 863 O O . PRO A 1 106 ? -18.444 -10.602 3.925 1.00 91.31 106 PRO A O 1
ATOM 866 N N . GLU A 1 107 ? -18.241 -11.628 5.906 1.00 94.31 107 GLU A N 1
ATOM 867 C CA . GLU A 1 107 ? -17.709 -10.480 6.639 1.00 94.31 107 GLU A CA 1
ATOM 868 C C . GLU A 1 107 ? -16.316 -10.059 6.152 1.00 94.31 107 GLU A C 1
ATOM 870 O O . GLU A 1 107 ? -15.990 -8.868 6.173 1.00 94.31 107 GLU A O 1
ATOM 875 N N . ILE A 1 108 ? -15.521 -10.993 5.611 1.00 95.50 108 ILE A N 1
ATOM 876 C CA . ILE A 1 108 ? -14.177 -10.691 5.101 1.00 95.50 108 ILE A CA 1
ATOM 877 C C . ILE A 1 108 ? -14.216 -9.685 3.947 1.00 95.50 108 ILE A C 1
ATOM 879 O O . ILE A 1 108 ? -13.318 -8.855 3.793 1.00 95.50 108 ILE A O 1
ATOM 883 N N . TYR A 1 109 ? -15.284 -9.698 3.145 1.00 95.50 109 TYR A N 1
ATOM 884 C CA . TYR A 1 109 ? -15.426 -8.777 2.022 1.00 95.50 109 TYR A CA 1
ATOM 885 C C . TYR A 1 109 ? -15.616 -7.335 2.495 1.00 95.50 109 TYR A C 1
ATOM 887 O O . TYR A 1 109 ? -15.066 -6.423 1.875 1.00 95.50 109 TYR A O 1
ATOM 895 N N . ARG A 1 110 ? -16.301 -7.120 3.630 1.00 95.94 110 ARG A N 1
ATOM 896 C CA . ARG A 1 110 ? -16.422 -5.792 4.252 1.00 95.94 110 ARG A CA 1
ATOM 897 C C . ARG A 1 110 ? -15.055 -5.275 4.696 1.00 95.94 110 ARG A C 1
ATOM 899 O O . ARG A 1 110 ? -14.737 -4.110 4.464 1.00 95.94 110 ARG A O 1
ATOM 906 N N . ILE A 1 111 ? -14.230 -6.148 5.272 1.00 97.19 111 ILE A N 1
ATOM 907 C CA . ILE A 1 111 ? -12.860 -5.817 5.683 1.00 97.19 111 ILE A CA 1
ATOM 908 C C . ILE A 1 111 ? -12.021 -5.436 4.454 1.00 97.19 111 ILE A C 1
ATOM 910 O O . ILE A 1 111 ? -11.374 -4.391 4.445 1.00 97.19 111 ILE A O 1
ATOM 914 N N . ILE A 1 112 ? -12.100 -6.201 3.362 1.00 95.75 112 ILE A N 1
ATOM 915 C CA . ILE A 1 112 ? -11.385 -5.895 2.109 1.00 95.75 112 ILE A CA 1
ATOM 916 C C . ILE A 1 112 ? -11.830 -4.567 1.484 1.00 95.75 112 ILE A C 1
ATOM 918 O O . ILE A 1 112 ? -11.020 -3.878 0.861 1.00 95.75 112 ILE A O 1
ATOM 922 N N . GLU A 1 113 ? -13.098 -4.188 1.622 1.00 95.31 113 GLU A N 1
ATOM 923 C CA . GLU A 1 113 ? -13.607 -2.893 1.153 1.00 95.31 113 GLU A CA 1
ATOM 924 C C . GLU A 1 113 ? -13.195 -1.722 2.045 1.00 95.31 113 GLU A C 1
ATOM 926 O O . GLU A 1 113 ? -13.088 -0.587 1.572 1.00 95.31 113 GLU A O 1
ATOM 931 N N . PHE A 1 114 ? -12.919 -1.998 3.315 1.00 97.06 114 PHE A N 1
ATOM 932 C CA . PHE A 1 114 ? -12.441 -1.026 4.283 1.00 97.06 114 PHE A CA 1
ATOM 933 C C . PHE A 1 114 ? -10.969 -0.641 4.058 1.00 97.06 114 PHE A C 1
ATOM 935 O O . PHE A 1 114 ? -10.654 0.551 4.028 1.00 97.06 114 PHE A O 1
ATOM 942 N N . LEU A 1 115 ? -10.065 -1.602 3.813 1.00 96.62 115 LEU A N 1
ATOM 943 C CA . LEU A 1 115 ? -8.613 -1.332 3.729 1.00 96.62 115 LEU A CA 1
ATOM 944 C C . LEU A 1 115 ? -8.211 -0.240 2.708 1.00 96.62 115 LEU A C 1
ATOM 946 O O . LEU A 1 115 ? -7.380 0.608 3.047 1.00 96.62 115 LEU A O 1
ATOM 950 N N . PRO A 1 116 ? -8.781 -0.174 1.484 1.00 94.12 116 PRO A N 1
ATOM 951 C CA . PRO A 1 116 ? -8.466 0.897 0.541 1.00 94.12 116 PRO A CA 1
ATOM 952 C C . PRO A 1 116 ? -8.858 2.290 1.045 1.00 94.12 116 PRO A C 1
ATOM 954 O O . PRO A 1 116 ? -8.164 3.260 0.741 1.00 94.12 116 PRO A O 1
ATOM 957 N N . LYS A 1 117 ? -9.948 2.398 1.818 1.00 94.81 117 LYS A N 1
ATOM 958 C CA . LYS A 1 117 ? -10.397 3.670 2.403 1.00 94.81 117 LYS A CA 1
ATOM 959 C C . LYS A 1 117 ? -9.433 4.134 3.488 1.00 94.81 117 LYS A C 1
ATOM 961 O O . LYS A 1 117 ? -9.051 5.301 3.495 1.00 94.81 117 LYS A O 1
ATOM 966 N N . VAL A 1 118 ? -8.972 3.203 4.326 1.00 96.38 118 VAL A N 1
ATOM 967 C CA . VAL A 1 118 ? -7.934 3.463 5.332 1.00 96.38 118 VAL A CA 1
ATOM 968 C C . VAL A 1 118 ? -6.656 3.972 4.678 1.00 96.38 118 VAL A C 1
ATOM 970 O O . VAL A 1 118 ? -6.147 5.023 5.062 1.00 96.38 118 VAL A O 1
ATOM 973 N N . LEU A 1 119 ? -6.152 3.270 3.656 1.00 94.88 119 LEU A N 1
ATOM 974 C CA . LEU A 1 119 ? -4.953 3.703 2.938 1.00 94.88 119 LEU A CA 1
ATOM 975 C C . LEU A 1 119 ? -5.137 5.100 2.322 1.00 94.88 119 LEU A C 1
ATOM 977 O O . LEU A 1 119 ? -4.217 5.913 2.369 1.00 94.88 119 LEU A O 1
ATOM 981 N N . GLY A 1 120 ? -6.322 5.385 1.774 1.00 93.38 120 GLY A N 1
ATOM 982 C CA . GLY A 1 120 ? -6.674 6.703 1.251 1.00 93.38 120 GLY A CA 1
ATOM 983 C C . GLY A 1 120 ? -6.608 7.800 2.315 1.00 93.38 120 GLY A C 1
ATOM 984 O O . GLY A 1 120 ? -5.953 8.813 2.091 1.00 93.38 120 GLY A O 1
ATOM 985 N N . ALA A 1 121 ? -7.219 7.582 3.483 1.00 94.50 121 ALA A N 1
ATOM 986 C CA . ALA A 1 121 ? -7.198 8.537 4.592 1.00 94.50 121 ALA A CA 1
ATOM 987 C C . ALA A 1 121 ? -5.772 8.781 5.121 1.00 94.50 121 ALA A C 1
ATOM 989 O O . ALA A 1 121 ? -5.361 9.925 5.313 1.00 94.50 121 ALA A O 1
ATOM 990 N N . VAL A 1 122 ? -4.985 7.711 5.280 1.00 94.94 122 VAL A N 1
ATOM 991 C CA . VAL A 1 122 ? -3.577 7.788 5.699 1.00 94.94 122 VAL A CA 1
ATOM 992 C C . VAL A 1 122 ? -2.735 8.569 4.688 1.00 94.94 122 VAL A C 1
ATOM 994 O O . VAL A 1 122 ? -1.978 9.459 5.073 1.00 94.94 122 VAL A O 1
ATOM 997 N N . ASN A 1 123 ? -2.871 8.283 3.391 1.00 93.56 123 ASN A N 1
ATOM 998 C CA . ASN A 1 123 ? -2.110 8.995 2.365 1.00 93.56 123 ASN A CA 1
ATOM 999 C C . ASN A 1 123 ? -2.561 10.451 2.211 1.00 93.56 123 ASN A C 1
ATOM 1001 O O . ASN A 1 123 ? -1.705 11.312 2.042 1.00 93.56 123 ASN A O 1
ATOM 1005 N N . ALA A 1 124 ? -3.852 10.757 2.363 1.00 92.00 124 ALA A N 1
ATOM 1006 C CA . ALA A 1 124 ? -4.336 12.138 2.380 1.00 92.00 124 ALA A CA 1
ATOM 1007 C C . ALA A 1 124 ? -3.725 12.941 3.543 1.00 92.00 124 ALA A C 1
ATOM 1009 O O . ALA A 1 124 ? -3.337 14.097 3.368 1.00 92.00 124 ALA A O 1
ATOM 1010 N N . PHE A 1 125 ? -3.581 12.326 4.721 1.00 92.62 125 PHE A N 1
ATOM 1011 C CA . PHE A 1 125 ? -2.852 12.929 5.837 1.00 92.62 125 PHE A CA 1
ATOM 1012 C C . PHE A 1 125 ? -1.366 13.146 5.507 1.00 92.62 125 PHE A C 1
ATOM 1014 O O . PHE A 1 125 ? -0.825 14.229 5.747 1.00 92.62 125 PHE A O 1
ATOM 1021 N N . ILE A 1 126 ? -0.698 12.135 4.943 1.00 91.75 126 ILE A N 1
ATOM 1022 C CA . ILE A 1 126 ? 0.721 12.213 4.573 1.00 91.75 126 ILE A CA 1
ATOM 1023 C C . ILE A 1 126 ? 0.964 13.321 3.542 1.00 91.75 126 ILE A C 1
ATOM 1025 O O . ILE A 1 126 ? 1.883 14.108 3.718 1.00 91.75 126 ILE A O 1
ATOM 1029 N N . GLU A 1 127 ? 0.129 13.432 2.512 1.00 89.38 127 GLU A N 1
ATOM 1030 C CA . GLU A 1 127 ? 0.241 14.455 1.462 1.00 89.38 127 GLU A CA 1
ATOM 1031 C C . GLU A 1 127 ? -0.012 15.876 1.985 1.00 89.38 127 GLU A C 1
ATOM 1033 O O . GLU A 1 127 ? 0.583 16.837 1.501 1.00 89.38 127 GLU A O 1
ATOM 1038 N N . LYS A 1 128 ? -0.885 16.039 2.989 1.00 88.50 128 LYS A N 1
ATOM 1039 C CA . LYS A 1 128 ? -1.087 17.337 3.655 1.00 88.50 128 LYS A CA 1
ATOM 1040 C C . LYS A 1 128 ? 0.101 17.700 4.553 1.00 88.50 128 LYS A C 1
ATOM 1042 O O . LYS A 1 128 ? 0.441 18.879 4.664 1.00 88.50 128 LYS A O 1
ATOM 1047 N N . SER A 1 129 ? 0.698 16.713 5.222 1.00 84.88 129 SER A N 1
ATOM 1048 C CA . SER A 1 129 ? 1.757 16.921 6.220 1.00 84.88 129 SER A CA 1
ATOM 1049 C C . SER A 1 129 ? 3.178 16.891 5.647 1.00 84.88 129 SER A C 1
ATOM 1051 O O . SER A 1 129 ? 4.079 17.455 6.263 1.00 84.88 129 SER A O 1
ATOM 1053 N N . ASN A 1 130 ? 3.398 16.273 4.485 1.00 85.94 130 ASN A N 1
ATOM 1054 C CA . ASN A 1 130 ? 4.694 16.095 3.826 1.00 85.94 130 ASN A CA 1
ATOM 1055 C C . ASN A 1 130 ? 4.515 15.871 2.297 1.00 85.94 130 ASN A C 1
ATOM 1057 O O . ASN A 1 130 ? 3.470 16.183 1.739 1.00 85.94 130 ASN A O 1
ATOM 1061 N N . SER A 1 131 ? 5.534 15.370 1.589 1.00 81.25 131 SER A N 1
ATOM 1062 C CA . SER A 1 131 ? 5.497 15.094 0.141 1.00 81.25 131 SER A CA 1
ATOM 1063 C C . SER A 1 131 ? 4.698 13.830 -0.217 1.00 81.25 131 SER A C 1
ATOM 1065 O O . SER A 1 131 ? 4.694 12.844 0.522 1.00 81.25 131 SER A O 1
ATOM 1067 N N . HIS A 1 132 ? 4.128 13.786 -1.428 1.00 80.00 132 HIS A N 1
ATOM 1068 C CA . HIS A 1 132 ? 3.545 12.567 -2.010 1.00 80.00 132 HIS A CA 1
ATOM 1069 C C . HIS A 1 132 ? 4.579 11.432 -2.173 1.00 80.00 132 HIS A C 1
ATOM 1071 O O . HIS A 1 132 ? 4.204 10.265 -2.302 1.00 80.00 132 HIS A O 1
ATOM 1077 N N . ASP A 1 133 ? 5.879 11.752 -2.154 1.00 78.88 133 ASP A N 1
ATOM 1078 C CA . ASP A 1 133 ? 6.981 10.785 -2.279 1.00 78.88 133 ASP A CA 1
ATOM 1079 C C . ASP A 1 133 ? 7.114 9.852 -1.066 1.00 78.88 133 ASP A C 1
ATOM 1081 O O . ASP A 1 133 ? 7.731 8.793 -1.173 1.00 78.88 133 ASP A O 1
ATOM 1085 N N . VAL A 1 134 ? 6.532 10.229 0.077 1.00 85.81 134 VAL A N 1
ATOM 1086 C CA . VAL A 1 134 ? 6.557 9.438 1.318 1.00 85.81 134 VAL A CA 1
ATOM 1087 C C . VAL A 1 134 ? 5.208 8.772 1.611 1.00 85.81 134 VAL A C 1
ATOM 1089 O O . VAL A 1 134 ? 4.937 8.354 2.731 1.00 85.81 134 VAL A O 1
ATOM 1092 N N . THR A 1 135 ? 4.335 8.667 0.607 1.00 90.38 135 THR A N 1
ATOM 1093 C CA . THR A 1 135 ? 3.063 7.945 0.740 1.00 90.38 135 THR A CA 1
ATOM 1094 C C . THR A 1 135 ? 3.274 6.435 0.830 1.00 90.38 135 THR A C 1
ATOM 1096 O O . THR A 1 135 ? 4.234 5.868 0.301 1.00 90.38 135 THR A O 1
ATOM 1099 N N . ILE A 1 136 ? 2.341 5.757 1.495 1.00 90.50 136 ILE A N 1
ATOM 1100 C CA . ILE A 1 136 ? 2.360 4.306 1.659 1.00 90.50 136 ILE A CA 1
ATOM 1101 C C . ILE A 1 136 ? 1.695 3.658 0.438 1.00 90.50 136 ILE A C 1
ATOM 1103 O O . ILE A 1 136 ? 0.664 4.118 -0.054 1.00 90.50 136 ILE A O 1
ATOM 1107 N N . GLY A 1 137 ? 2.280 2.568 -0.061 1.00 89.06 137 GLY A N 1
ATOM 1108 C CA . GLY A 1 137 ? 1.695 1.759 -1.132 1.00 89.06 137 GLY A CA 1
ATOM 1109 C C . GLY A 1 137 ? 0.777 0.638 -0.617 1.00 89.06 137 GLY A C 1
ATOM 1110 O O . GLY A 1 137 ? 0.862 0.237 0.547 1.00 89.06 137 GLY A O 1
ATOM 1111 N N . PRO A 1 138 ? -0.047 0.031 -1.491 1.00 90.75 138 PRO A N 1
ATOM 1112 C CA . PRO A 1 138 ? -1.017 -0.994 -1.101 1.00 90.75 138 PRO A CA 1
ATOM 1113 C C . PRO A 1 138 ? -0.384 -2.285 -0.578 1.00 90.75 138 PRO A C 1
ATOM 1115 O O . PRO A 1 138 ? -1.063 -3.045 0.105 1.00 90.75 138 PRO A O 1
ATOM 1118 N N . ARG A 1 139 ? 0.906 -2.527 -0.864 1.00 89.44 139 ARG A N 1
ATOM 1119 C CA . ARG A 1 139 ? 1.651 -3.732 -0.458 1.00 89.44 139 ARG A CA 1
ATOM 1120 C C . ARG A 1 139 ? 1.495 -4.054 1.027 1.00 89.44 139 ARG A C 1
ATOM 1122 O O . ARG A 1 139 ? 1.388 -5.225 1.370 1.00 89.44 139 ARG A O 1
ATOM 1129 N N . LEU A 1 140 ? 1.445 -3.027 1.875 1.00 90.50 140 LEU A N 1
ATOM 1130 C CA . LEU A 1 140 ? 1.282 -3.184 3.318 1.00 90.50 140 LEU A CA 1
ATOM 1131 C C . LEU A 1 140 ? -0.013 -3.920 3.686 1.00 90.50 140 LEU A C 1
ATOM 1133 O O . LEU A 1 140 ? -0.025 -4.727 4.604 1.00 90.50 140 LEU A O 1
ATOM 1137 N N . PHE A 1 141 ? -1.080 -3.693 2.926 1.00 94.56 141 PHE A N 1
ATOM 1138 C CA . PHE A 1 141 ? -2.398 -4.263 3.183 1.00 94.56 141 PHE A CA 1
ATOM 1139 C C . PHE A 1 141 ? -2.641 -5.599 2.472 1.00 94.56 141 PHE A C 1
ATOM 1141 O O . PHE A 1 141 ? -3.569 -6.320 2.822 1.00 94.56 141 PHE A O 1
ATOM 1148 N N . LEU A 1 142 ? -1.801 -5.974 1.498 1.00 94.62 142 LEU A N 1
ATOM 1149 C CA . LEU A 1 142 ? -1.961 -7.232 0.751 1.00 94.62 142 LEU A CA 1
ATOM 1150 C C . LEU A 1 142 ? -1.733 -8.485 1.610 1.00 94.62 142 LEU A C 1
ATOM 1152 O O . LEU A 1 142 ? -2.102 -9.580 1.189 1.00 94.62 142 LEU A O 1
ATOM 1156 N N . GLN A 1 143 ? -1.126 -8.316 2.786 1.00 92.94 143 GLN A N 1
ATOM 1157 C CA . GLN A 1 143 ? -0.840 -9.369 3.764 1.00 92.94 143 GLN A CA 1
ATOM 1158 C C . GLN A 1 143 ? -1.983 -9.609 4.754 1.00 92.94 143 GLN A C 1
ATOM 1160 O O . GLN A 1 143 ? -1.825 -10.425 5.651 1.00 92.94 143 GLN A O 1
ATOM 1165 N N . CYS A 1 144 ? -3.122 -8.929 4.589 1.00 96.44 144 CYS A N 1
ATOM 1166 C CA . CYS A 1 144 ? -4.298 -9.156 5.420 1.00 96.44 144 CYS A CA 1
ATOM 1167 C C . CYS A 1 144 ? -4.640 -10.665 5.469 1.00 96.44 144 CYS A C 1
ATOM 1169 O O . CYS A 1 144 ? -4.735 -11.290 4.396 1.00 96.44 144 CYS A O 1
ATOM 1171 N N . PRO A 1 145 ? -4.765 -11.255 6.675 1.00 95.88 145 PRO A N 1
ATOM 1172 C CA . PRO A 1 145 ? -5.332 -12.587 6.859 1.00 95.88 145 PRO A CA 1
ATOM 1173 C C . PRO A 1 145 ? -6.741 -12.665 6.267 1.00 95.88 145 PRO A C 1
ATOM 1175 O O . PRO A 1 145 ? -7.476 -11.680 6.284 1.00 95.88 145 PRO A O 1
ATOM 1178 N N . LEU A 1 146 ? -7.118 -13.827 5.731 1.00 94.38 146 LEU A N 1
ATOM 1179 C CA . LEU A 1 146 ? -8.447 -14.054 5.138 1.00 94.38 146 LEU A CA 1
ATOM 1180 C C . LEU A 1 146 ? -9.460 -14.610 6.145 1.00 94.38 146 LEU A C 1
ATOM 1182 O O . LEU A 1 146 ? -10.451 -15.222 5.764 1.00 94.38 146 LEU A O 1
ATOM 1186 N N . 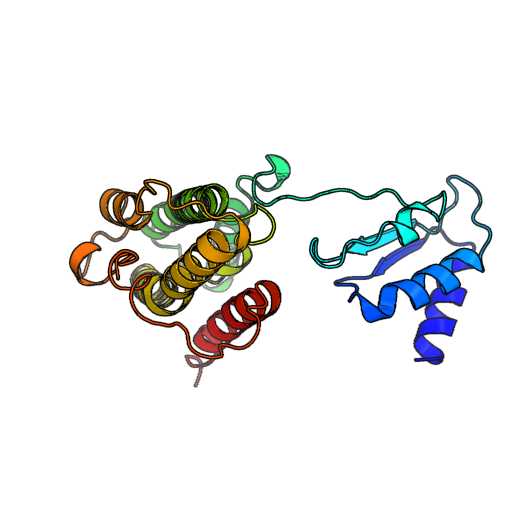ASP A 1 147 ? -9.198 -14.360 7.421 1.00 93.94 147 ASP A N 1
ATOM 1187 C CA . ASP A 1 147 ? -10.047 -14.699 8.550 1.00 93.94 147 ASP A CA 1
ATOM 1188 C C . ASP A 1 147 ? -10.448 -13.416 9.293 1.00 93.94 147 ASP A C 1
ATOM 1190 O O . ASP A 1 147 ? -9.686 -12.444 9.351 1.00 93.94 147 ASP A O 1
ATOM 1194 N N . VAL A 1 148 ? -11.663 -13.387 9.835 1.00 96.06 148 VAL A N 1
ATOM 1195 C CA . VAL A 1 148 ? -12.247 -12.178 10.434 1.00 96.06 148 VAL A CA 1
ATOM 1196 C C . VAL A 1 148 ? -11.511 -11.787 11.714 1.00 96.06 148 VAL A C 1
ATOM 1198 O O . VAL A 1 148 ? -11.166 -10.617 11.883 1.00 96.06 148 VAL A O 1
ATOM 1201 N N . GLU A 1 149 ? -11.224 -12.742 12.594 1.00 95.81 149 GLU A N 1
ATOM 1202 C CA . GLU A 1 149 ? -10.567 -12.468 13.869 1.00 95.81 149 GLU A CA 1
ATOM 1203 C C . GLU A 1 149 ? -9.086 -12.142 13.665 1.00 95.81 149 GLU A C 1
ATOM 1205 O O . GLU A 1 149 ? -8.613 -11.090 14.107 1.00 95.81 149 GLU A O 1
ATOM 1210 N N . GLN A 1 150 ? -8.375 -12.970 12.898 1.00 96.12 150 GLN A N 1
ATOM 1211 C CA . GLN A 1 150 ? -6.953 -12.759 12.626 1.00 96.12 150 GLN A CA 1
ATOM 1212 C C . GLN A 1 150 ? -6.713 -11.442 11.881 1.00 96.12 150 GLN A C 1
ATOM 1214 O O . GLN A 1 150 ? -5.748 -10.728 12.163 1.00 96.12 150 GLN A O 1
ATOM 1219 N N . SER A 1 151 ? -7.595 -11.063 10.946 1.00 97.31 1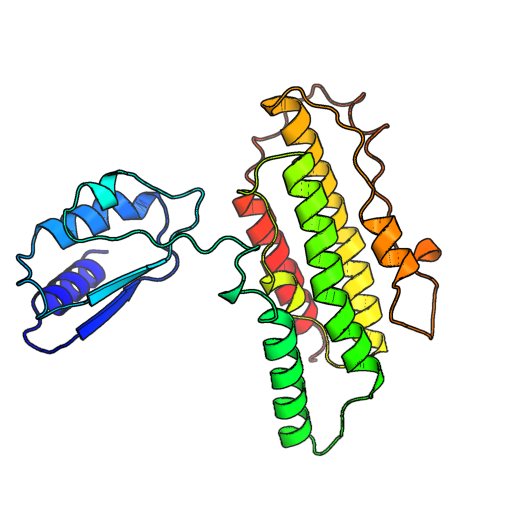51 SER A N 1
ATOM 1220 C CA . SER A 1 151 ? -7.475 -9.777 10.248 1.00 97.31 151 SER A CA 1
ATOM 1221 C C . SER A 1 151 ? -7.673 -8.579 11.178 1.00 97.31 151 SER A C 1
ATOM 1223 O O . SER A 1 151 ? -7.016 -7.555 10.969 1.00 97.31 151 SER A O 1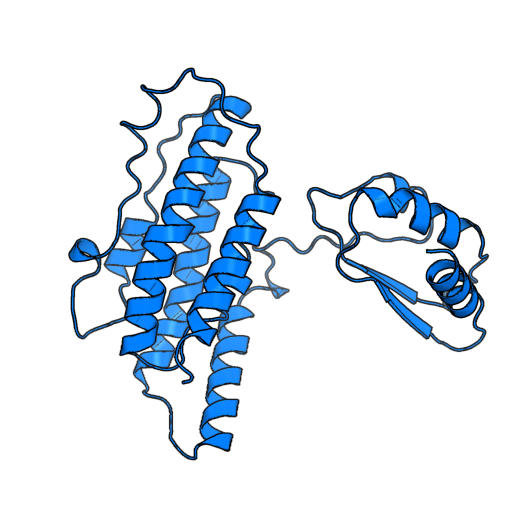
ATOM 1225 N N . ARG A 1 152 ? -8.503 -8.697 12.226 1.00 97.81 152 ARG A N 1
ATOM 1226 C CA . ARG A 1 152 ? -8.680 -7.663 13.260 1.00 97.81 152 ARG A CA 1
ATOM 1227 C C . ARG A 1 152 ? -7.390 -7.456 14.035 1.00 97.81 152 ARG A C 1
ATOM 1229 O O . ARG A 1 152 ? -6.888 -6.336 14.118 1.00 97.81 152 ARG A O 1
ATOM 1236 N N . GLU A 1 153 ? -6.838 -8.534 14.582 1.00 97.75 153 GLU A N 1
ATOM 1237 C CA . GLU A 1 153 ? -5.610 -8.492 15.380 1.00 97.75 153 GLU A CA 1
ATOM 1238 C C . GLU A 1 153 ? -4.424 -7.992 14.557 1.00 97.75 153 GLU A C 1
ATOM 1240 O O . GLU A 1 153 ? -3.679 -7.100 14.984 1.00 97.75 153 GLU A O 1
ATOM 1245 N N . TRP A 1 154 ? -4.308 -8.498 13.328 1.00 97.75 154 TRP A N 1
ATOM 1246 C CA . TRP A 1 154 ? -3.333 -8.033 12.355 1.00 97.75 154 TRP A CA 1
ATOM 1247 C C . TRP A 1 154 ? -3.479 -6.532 12.084 1.00 97.75 154 TRP A C 1
ATOM 1249 O O . TRP A 1 154 ? -2.481 -5.808 12.125 1.00 97.75 154 TRP A O 1
ATOM 1259 N N . PHE A 1 155 ? -4.699 -6.034 11.856 1.00 98.25 155 PHE A N 1
ATOM 1260 C CA . PHE A 1 155 ? -4.926 -4.619 11.572 1.00 98.25 155 PHE A CA 1
ATOM 1261 C C . PHE A 1 155 ? -4.589 -3.736 12.775 1.00 98.25 155 PHE A C 1
ATOM 1263 O O . PHE A 1 155 ? -3.919 -2.717 12.609 1.00 98.25 155 PHE A O 1
ATOM 1270 N N . ILE A 1 156 ? -4.983 -4.131 13.989 1.00 98.12 156 ILE A N 1
ATOM 1271 C CA . ILE A 1 156 ? -4.649 -3.408 15.226 1.00 98.12 156 ILE A CA 1
ATOM 1272 C C . ILE A 1 156 ? -3.128 -3.302 15.378 1.00 98.12 156 ILE A C 1
ATOM 1274 O O . ILE A 1 156 ? -2.592 -2.216 15.626 1.00 98.12 156 ILE A O 1
ATOM 1278 N N . LYS A 1 157 ? -2.410 -4.417 15.187 1.00 97.38 157 LYS A N 1
ATOM 1279 C CA . LYS A 1 157 ? -0.944 -4.454 15.246 1.00 97.38 157 LYS A CA 1
ATOM 1280 C C . LYS A 1 157 ? -0.330 -3.548 14.183 1.00 97.38 157 LYS A C 1
ATOM 1282 O O . LYS A 1 157 ? 0.515 -2.710 14.503 1.00 97.38 157 LYS A O 1
ATOM 1287 N N . LEU A 1 158 ? -0.788 -3.672 12.939 1.00 96.69 158 LEU A N 1
ATOM 1288 C CA . LEU A 1 158 ? -0.332 -2.866 11.815 1.00 96.69 158 LEU A CA 1
ATOM 1289 C C . LEU A 1 158 ? -0.527 -1.366 12.081 1.00 96.69 158 LEU A C 1
ATOM 1291 O O . LEU A 1 158 ? 0.407 -0.575 11.921 1.00 96.69 158 LEU A O 1
ATOM 1295 N N . TRP A 1 159 ? -1.724 -0.979 12.517 1.00 97.50 159 TRP A N 1
ATOM 1296 C CA . TRP A 1 159 ? -2.082 0.405 12.794 1.00 97.50 159 TRP A CA 1
ATOM 1297 C C . TRP A 1 159 ? -1.195 0.997 13.893 1.00 97.50 159 TRP A C 1
ATOM 1299 O O . TRP A 1 159 ? -0.516 2.006 13.692 1.00 97.50 159 TRP A O 1
ATOM 1309 N N . ASN A 1 160 ? -1.132 0.315 15.036 1.00 96.50 160 ASN A N 1
ATOM 1310 C CA . ASN A 1 160 ? -0.503 0.830 16.249 1.00 96.50 160 ASN A CA 1
ATOM 1311 C C . ASN A 1 160 ? 1.021 0.799 16.230 1.00 96.50 160 ASN A C 1
ATOM 1313 O O . ASN A 1 160 ? 1.659 1.631 16.883 1.00 96.50 160 ASN A O 1
ATOM 1317 N N . GLN A 1 161 ? 1.606 -0.198 15.569 1.00 95.25 161 GLN A N 1
ATOM 1318 C CA . GLN A 1 161 ? 3.050 -0.423 15.588 1.00 95.25 161 GLN A CA 1
ATOM 1319 C C . GLN A 1 161 ? 3.738 0.141 14.347 1.00 95.25 161 GLN A C 1
ATOM 1321 O O . GLN A 1 161 ? 4.919 0.474 14.421 1.00 95.25 161 GLN A O 1
ATOM 1326 N N . MET A 1 162 ? 3.015 0.284 13.230 1.00 93.88 162 MET A N 1
ATOM 1327 C CA . MET A 1 162 ? 3.620 0.649 11.948 1.00 93.88 162 MET A CA 1
ATOM 1328 C C . MET A 1 162 ? 3.035 1.944 11.378 1.00 93.88 162 MET A C 1
ATOM 1330 O O . MET A 1 162 ? 3.791 2.884 11.135 1.00 93.88 162 MET A O 1
ATOM 1334 N N . ILE A 1 163 ? 1.712 2.031 11.199 1.00 95.56 163 ILE A N 1
ATOM 1335 C CA . ILE A 1 163 ? 1.077 3.177 10.522 1.00 95.56 163 ILE A CA 1
ATOM 1336 C C . ILE A 1 163 ? 1.160 4.447 11.375 1.00 95.56 163 ILE A C 1
ATOM 1338 O O . ILE A 1 163 ? 1.674 5.461 10.903 1.00 95.56 163 ILE A O 1
ATOM 1342 N N . ILE A 1 164 ? 0.725 4.400 12.639 1.00 94.94 164 ILE A N 1
ATOM 1343 C CA . ILE A 1 164 ? 0.760 5.561 13.541 1.00 94.94 164 ILE A CA 1
ATOM 1344 C C . ILE A 1 164 ? 2.193 6.086 13.728 1.00 94.94 164 ILE A C 1
ATOM 1346 O O . ILE A 1 164 ? 2.420 7.273 13.471 1.00 94.94 164 ILE A O 1
ATOM 1350 N N . PRO A 1 165 ? 3.197 5.257 14.089 1.00 93.12 165 PRO A N 1
ATOM 1351 C CA . PRO A 1 165 ? 4.575 5.733 14.208 1.00 93.12 165 PRO A CA 1
ATOM 1352 C C . PRO A 1 165 ? 5.131 6.330 12.911 1.00 93.12 165 PRO A C 1
ATOM 1354 O O . PRO A 1 165 ? 5.871 7.316 12.962 1.00 93.12 165 PRO A O 1
ATOM 1357 N N . TYR A 1 166 ? 4.763 5.777 11.750 1.00 93.75 166 TYR A N 1
ATOM 1358 C CA . TYR A 1 166 ? 5.163 6.325 10.457 1.00 93.75 166 TYR A CA 1
ATOM 1359 C C . TYR A 1 166 ? 4.553 7.705 10.204 1.00 93.75 166 TYR A C 1
ATOM 1361 O O . TYR A 1 166 ? 5.295 8.639 9.905 1.00 93.75 166 TYR A O 1
ATOM 1369 N N . MET A 1 167 ? 3.238 7.865 10.395 1.00 93.19 167 MET A N 1
ATOM 1370 C CA . MET A 1 167 ? 2.548 9.151 10.234 1.00 93.19 167 MET A CA 1
ATOM 1371 C C . MET A 1 167 ? 3.130 10.225 11.156 1.00 93.19 167 MET A C 1
ATOM 1373 O O . MET A 1 167 ? 3.417 11.330 10.700 1.00 93.19 167 MET A O 1
ATOM 1377 N N . VAL A 1 168 ? 3.398 9.893 12.425 1.00 90.94 168 VAL A N 1
ATOM 1378 C CA . VAL A 1 168 ? 4.057 10.815 13.368 1.00 90.94 168 VAL A CA 1
ATOM 1379 C C . VAL A 1 168 ? 5.434 11.235 12.852 1.00 90.94 168 VAL A C 1
ATOM 1381 O O . VAL A 1 168 ? 5.778 12.417 12.896 1.00 90.94 168 VAL A O 1
ATOM 1384 N N . LYS A 1 169 ? 6.237 10.289 12.355 1.00 89.81 169 LYS A N 1
ATOM 1385 C CA . LYS A 1 169 ? 7.590 10.571 11.860 1.00 89.81 169 LYS A CA 1
ATOM 1386 C C . LYS A 1 169 ? 7.573 11.433 10.597 1.00 89.81 169 LYS A C 1
ATOM 1388 O O . LYS A 1 169 ? 8.322 12.404 10.518 1.00 89.81 169 LYS A O 1
ATOM 1393 N N . VAL A 1 170 ? 6.689 11.114 9.655 1.00 89.12 170 VAL A N 1
ATOM 1394 C CA . VAL A 1 170 ? 6.480 11.877 8.420 1.00 89.12 170 VAL A CA 1
ATOM 1395 C C . VAL A 1 170 ? 6.010 13.295 8.722 1.00 89.12 170 VAL A C 1
ATOM 1397 O O . VAL A 1 170 ? 6.564 14.237 8.160 1.00 89.12 170 VAL A O 1
ATOM 1400 N N . ALA A 1 171 ? 5.061 13.467 9.642 1.00 88.56 171 ALA A N 1
ATOM 1401 C CA . ALA A 1 171 ? 4.568 14.784 10.028 1.00 88.56 171 ALA A CA 1
ATOM 1402 C C . ALA A 1 171 ? 5.648 15.627 10.720 1.00 88.56 171 ALA A C 1
ATOM 1404 O O . ALA A 1 171 ? 5.823 16.795 10.382 1.00 88.56 171 ALA A O 1
ATOM 1405 N N . LYS A 1 172 ? 6.429 15.037 11.639 1.00 86.81 172 LYS A N 1
ATOM 1406 C CA . LYS A 1 172 ? 7.572 15.720 12.273 1.00 86.81 172 LYS A CA 1
ATOM 1407 C C . LYS A 1 172 ? 8.591 16.200 11.246 1.00 86.81 172 LYS A C 1
ATOM 1409 O O . LYS A 1 172 ? 9.074 17.324 11.348 1.00 86.81 172 LYS A O 1
ATOM 1414 N N . GLU A 1 173 ? 8.924 15.357 10.274 1.00 85.25 173 GLU A N 1
ATOM 1415 C CA . GLU A 1 173 ? 9.862 15.730 9.216 1.00 85.25 173 GLU A CA 1
ATOM 1416 C C . GLU A 1 173 ? 9.270 16.795 8.287 1.00 85.25 173 GLU A C 1
ATOM 1418 O O . GLU A 1 173 ? 9.954 17.740 7.911 1.00 85.25 173 GLU A O 1
ATOM 1423 N N . GLY A 1 174 ? 7.976 16.700 7.986 1.00 84.62 174 GLY A N 1
ATOM 1424 C CA . GLY A 1 174 ? 7.255 17.692 7.196 1.00 84.62 174 GLY A CA 1
ATOM 1425 C C . GLY A 1 174 ? 7.271 19.078 7.836 1.00 84.62 174 GLY A C 1
ATOM 1426 O O . GLY A 1 174 ? 7.568 20.058 7.159 1.00 84.62 174 GLY A O 1
ATOM 1427 N N . VAL A 1 175 ? 7.070 19.170 9.156 1.00 84.25 175 VAL A N 1
ATOM 1428 C CA . VAL A 1 175 ? 7.211 20.433 9.904 1.00 84.25 175 VAL A CA 1
ATOM 1429 C C . VAL A 1 175 ? 8.633 20.987 9.785 1.00 84.25 175 VAL A C 1
ATOM 1431 O O . VAL A 1 175 ? 8.797 22.179 9.538 1.00 84.25 175 VAL A O 1
ATOM 1434 N N . LYS A 1 176 ? 9.663 20.140 9.920 1.00 82.00 176 LYS A N 1
ATOM 1435 C CA . LYS A 1 176 ? 11.071 20.563 9.812 1.00 82.00 176 LYS A CA 1
ATOM 1436 C C . LYS A 1 176 ? 11.434 21.075 8.418 1.00 82.00 176 LYS A C 1
ATOM 1438 O O . LYS A 1 176 ? 12.126 22.080 8.310 1.00 82.00 176 LYS A O 1
ATOM 1443 N N . VAL A 1 177 ? 10.997 20.375 7.370 1.00 78.88 177 VAL A N 1
ATOM 1444 C CA . VAL A 1 177 ? 11.390 20.659 5.980 1.00 78.88 177 VAL A CA 1
ATOM 1445 C C . VAL A 1 177 ? 10.532 21.760 5.360 1.00 78.88 177 VAL A C 1
ATOM 1447 O O . VAL A 1 177 ? 11.048 22.618 4.650 1.00 78.88 177 VAL A O 1
ATOM 1450 N N . LEU A 1 178 ? 9.221 21.745 5.612 1.00 75.94 178 LEU A N 1
ATOM 1451 C CA . LEU A 1 178 ? 8.258 22.633 4.955 1.00 75.94 178 LEU A CA 1
ATOM 1452 C C . LEU A 1 178 ? 7.843 23.819 5.832 1.00 75.94 178 LEU A C 1
ATOM 1454 O O . LEU A 1 178 ? 7.165 24.719 5.338 1.00 75.94 178 LEU A O 1
ATOM 1458 N N . GLY A 1 179 ? 8.187 23.818 7.126 1.00 70.19 179 GLY A N 1
ATOM 1459 C CA . GLY A 1 179 ? 7.785 24.860 8.078 1.00 70.19 179 GLY A CA 1
ATOM 1460 C C . GLY A 1 179 ? 6.272 24.938 8.317 1.00 70.19 179 GLY A C 1
ATOM 1461 O O . GLY A 1 179 ? 5.786 25.910 8.891 1.00 70.19 179 GLY A O 1
ATOM 1462 N N . ARG A 1 180 ? 5.501 23.946 7.853 1.00 63.59 180 ARG A N 1
ATOM 1463 C CA . ARG A 1 180 ? 4.036 23.931 7.931 1.00 63.59 180 ARG A CA 1
ATOM 1464 C C . ARG A 1 180 ? 3.577 23.050 9.081 1.00 63.59 180 ARG A C 1
ATOM 1466 O O . ARG A 1 180 ? 3.861 21.859 9.102 1.00 63.59 180 ARG A O 1
ATOM 1473 N N . CYS A 1 181 ? 2.791 23.627 9.981 1.00 58.12 181 CYS A N 1
ATOM 1474 C CA . CYS A 1 181 ? 1.970 22.887 10.932 1.00 58.12 181 CYS A CA 1
ATOM 1475 C C . CYS A 1 181 ? 0.508 23.177 10.570 1.00 58.12 181 CYS A C 1
ATOM 1477 O O . CYS A 1 181 ? -0.065 24.174 11.003 1.00 58.12 181 CYS A O 1
ATOM 1479 N N . GLY A 1 182 ? -0.049 22.390 9.647 1.00 58.38 182 GLY A N 1
ATOM 1480 C CA . GLY A 1 182 ? -1.449 22.514 9.247 1.00 58.38 182 GLY A CA 1
ATOM 1481 C C . GLY A 1 182 ? -2.379 21.886 10.284 1.00 58.38 182 GLY A C 1
ATOM 1482 O O . GLY A 1 182 ? -1.975 21.002 11.038 1.00 58.38 182 GLY A O 1
ATOM 1483 N N . SER A 1 183 ? -3.643 22.311 10.312 1.00 66.69 183 SER A N 1
ATOM 1484 C CA . SER A 1 183 ? -4.702 21.513 10.930 1.00 66.69 183 SER A CA 1
ATOM 1485 C C . SER A 1 183 ? -4.875 20.250 10.091 1.00 66.69 183 SER A C 1
ATOM 1487 O O . SER A 1 183 ? -5.390 20.307 8.972 1.00 66.69 183 SER A O 1
ATOM 1489 N N . PHE A 1 184 ? -4.381 19.126 10.593 1.00 77.88 184 PHE A N 1
ATOM 1490 C CA . PHE A 1 184 ? -4.554 17.835 9.945 1.00 77.88 184 PHE A CA 1
ATOM 1491 C C . PHE A 1 184 ? -5.734 17.103 10.585 1.00 77.88 184 PHE A C 1
ATOM 1493 O O . PHE A 1 184 ? -5.896 17.139 11.803 1.00 77.88 184 PHE A O 1
ATOM 1500 N N . GLU A 1 185 ? -6.545 16.448 9.760 1.00 85.69 185 GLU A N 1
ATOM 1501 C CA . GLU A 1 185 ? -7.561 15.494 10.215 1.00 85.69 185 GLU A CA 1
ATOM 1502 C C . GLU A 1 185 ? -6.847 14.205 10.634 1.00 85.69 185 GLU A C 1
ATOM 1504 O O . GLU A 1 185 ? -5.964 13.743 9.905 1.00 85.69 185 GLU A O 1
ATOM 1509 N N . ASP A 1 186 ? -7.185 13.645 11.799 1.00 91.25 186 ASP A N 1
ATOM 1510 C CA . ASP A 1 186 ? -6.623 12.368 12.244 1.00 91.25 186 ASP A CA 1
ATOM 1511 C C . ASP A 1 186 ? -7.289 11.235 11.443 1.00 91.25 186 ASP A C 1
ATOM 1513 O O . ASP A 1 186 ? -8.496 11.021 11.583 1.00 91.25 186 ASP A O 1
ATOM 1517 N N . PRO A 1 187 ? -6.544 10.463 10.626 1.00 95.00 187 PRO A N 1
ATOM 1518 C CA . PRO A 1 187 ? -7.116 9.339 9.884 1.00 95.00 187 PRO A CA 1
ATOM 1519 C C . PRO A 1 187 ? -7.797 8.303 10.783 1.00 95.00 187 PRO A C 1
ATOM 1521 O O . PRO A 1 187 ? -8.652 7.560 10.306 1.00 95.00 187 PRO A O 1
ATOM 1524 N N . THR A 1 188 ? -7.442 8.259 12.072 1.00 96.12 188 THR A N 1
ATOM 1525 C CA . THR A 1 188 ? -8.065 7.371 13.059 1.00 96.12 188 THR A CA 1
ATOM 1526 C C . THR A 1 188 ? -9.564 7.640 13.205 1.00 96.12 188 THR A C 1
ATOM 1528 O O . THR A 1 188 ? -10.306 6.700 13.464 1.00 96.12 188 THR A O 1
ATOM 1531 N N . ASP A 1 189 ? -10.035 8.872 12.980 1.00 95.25 189 ASP A N 1
ATOM 1532 C CA . ASP A 1 189 ? -11.464 9.211 13.049 1.00 95.25 189 ASP A CA 1
ATOM 1533 C C . ASP A 1 189 ? -12.274 8.402 12.024 1.00 95.25 189 ASP A C 1
ATOM 1535 O O . ASP A 1 189 ? -13.229 7.717 12.388 1.00 95.25 189 ASP A O 1
ATOM 1539 N N . LEU A 1 190 ? -11.823 8.383 10.765 1.00 96.56 190 LEU A N 1
ATOM 1540 C CA . LEU A 1 190 ? -12.452 7.603 9.693 1.00 96.56 190 LEU A CA 1
ATOM 1541 C C . LEU A 1 190 ? -12.356 6.093 9.944 1.00 96.56 190 LEU A C 1
ATOM 1543 O O . LEU A 1 190 ? -13.276 5.343 9.622 1.00 96.56 190 LEU A O 1
ATOM 1547 N N . VAL A 1 191 ? -11.227 5.636 10.490 1.00 97.44 191 VAL A N 1
ATOM 1548 C CA . VAL A 1 191 ? -10.992 4.215 10.790 1.00 97.44 191 VAL A CA 1
ATOM 1549 C C . VAL A 1 191 ? -11.927 3.728 11.897 1.00 97.44 191 VAL A C 1
ATOM 1551 O O . VAL A 1 191 ? -12.472 2.634 11.777 1.00 97.44 191 VAL A O 1
ATOM 1554 N N . CYS A 1 192 ? -12.142 4.543 12.930 1.00 97.19 192 CYS A N 1
ATOM 1555 C CA . CYS A 1 192 ? -13.119 4.289 13.984 1.00 97.19 192 CYS A CA 1
ATOM 1556 C C . CYS A 1 192 ? -14.554 4.283 13.443 1.00 97.19 192 CYS A C 1
ATOM 1558 O O . CYS A 1 192 ? -15.295 3.335 13.682 1.00 97.19 192 CYS A O 1
ATOM 1560 N N . GLU A 1 193 ? -14.927 5.297 12.659 1.00 97.12 193 GLU A N 1
ATOM 1561 C CA . GLU A 1 193 ? -16.279 5.428 12.103 1.00 97.12 193 GLU A CA 1
ATOM 1562 C C . GLU A 1 193 ? -16.652 4.253 11.184 1.00 97.12 193 GLU A C 1
ATOM 1564 O O . GLU A 1 193 ? -17.784 3.774 11.201 1.00 97.12 193 GLU A O 1
ATOM 1569 N N . GLN A 1 194 ? -15.701 3.773 10.379 1.00 97.25 194 GLN A N 1
ATOM 1570 C CA . GLN A 1 194 ? -15.930 2.713 9.392 1.00 97.25 194 GLN A CA 1
ATOM 1571 C C . GLN A 1 194 ? -15.422 1.340 9.846 1.00 97.25 194 GLN A C 1
ATOM 1573 O O . GLN A 1 194 ? -15.157 0.485 8.997 1.00 97.25 194 GLN A O 1
ATOM 1578 N N . TRP A 1 195 ? -15.267 1.129 11.155 1.00 97.50 195 TRP A N 1
ATOM 1579 C CA . TRP A 1 195 ? -14.737 -0.108 11.727 1.00 97.50 195 TRP A CA 1
ATOM 1580 C C . TRP A 1 195 ? -15.511 -1.345 11.223 1.00 97.50 195 TRP A C 1
ATOM 1582 O O . TRP A 1 195 ? -16.714 -1.456 11.467 1.00 97.50 195 TRP A O 1
ATOM 1592 N N . PRO A 1 196 ? -14.870 -2.277 10.487 1.00 97.12 196 PRO A N 1
ATOM 1593 C CA . PRO A 1 196 ? -15.602 -3.337 9.793 1.00 97.12 196 PRO A CA 1
ATOM 1594 C C . PRO A 1 196 ? -15.904 -4.562 10.668 1.00 97.12 196 PRO A C 1
ATOM 1596 O O . PRO A 1 196 ? -16.803 -5.332 10.318 1.00 97.12 196 PRO A O 1
ATOM 1599 N N . TRP A 1 197 ? -15.168 -4.752 11.769 1.00 96.94 197 TRP A N 1
ATOM 1600 C CA . TRP A 1 197 ? -15.311 -5.894 12.676 1.00 96.94 197 TRP A CA 1
ATOM 1601 C C . TRP A 1 197 ? -16.450 -5.651 13.667 1.00 96.94 197 TRP A C 1
ATOM 1603 O O . TRP A 1 197 ? -16.385 -4.723 14.472 1.00 96.94 197 TRP A O 1
ATOM 1613 N N . LEU A 1 198 ? -17.494 -6.481 13.588 1.00 92.88 198 LEU A N 1
ATOM 1614 C CA . LEU A 1 198 ? -18.683 -6.369 14.442 1.00 92.88 198 LEU A CA 1
ATOM 1615 C C . LEU A 1 198 ? -18.481 -6.992 15.824 1.00 92.88 198 LEU A C 1
ATOM 1617 O O . LEU A 1 198 ? -19.058 -6.524 16.801 1.00 92.88 198 LEU A O 1
ATOM 1621 N N . GLU A 1 199 ? -17.668 -8.042 15.896 1.00 92.50 199 GLU A N 1
ATOM 1622 C CA . GLU A 1 199 ? -17.332 -8.712 17.144 1.00 92.50 199 GLU A CA 1
ATOM 1623 C C . GLU A 1 199 ? -15.998 -8.212 17.706 1.00 92.50 199 GLU A C 1
ATOM 1625 O O . GLU A 1 199 ? -15.093 -7.796 16.971 1.00 92.50 199 GLU A O 1
ATOM 1630 N N . GLY A 1 200 ? -15.860 -8.310 19.030 1.00 92.69 200 GLY A N 1
ATOM 1631 C CA . GLY A 1 200 ? -14.673 -7.910 19.782 1.00 92.69 200 GLY A CA 1
ATOM 1632 C C . GLY A 1 200 ? -14.624 -6.424 20.149 1.00 92.69 200 GLY A C 1
ATOM 1633 O O . GLY A 1 200 ? -15.660 -5.763 20.223 1.00 92.69 200 GLY A O 1
ATOM 1634 N N . PRO A 1 201 ? -13.428 -5.900 20.467 1.00 94.88 201 PRO A N 1
ATOM 1635 C CA . PRO A 1 201 ? -13.297 -4.553 21.000 1.00 94.88 201 PRO A CA 1
ATOM 1636 C C . PRO A 1 201 ? -13.536 -3.484 19.926 1.00 94.88 201 PRO A C 1
ATOM 1638 O O . PRO A 1 201 ? -13.137 -3.632 18.767 1.00 94.88 201 PRO A O 1
ATOM 1641 N N . ALA A 1 202 ? -14.152 -2.376 20.341 1.00 95.94 202 ALA A N 1
ATOM 1642 C CA . ALA A 1 202 ? -14.362 -1.211 19.489 1.00 95.94 202 ALA A CA 1
ATOM 1643 C C . ALA A 1 202 ? -13.028 -0.555 19.101 1.00 95.94 202 ALA A C 1
ATOM 1645 O O . ALA A 1 202 ? -12.070 -0.565 19.882 1.00 95.94 202 ALA A O 1
ATOM 1646 N N . ALA A 1 203 ? -12.984 0.068 17.922 1.00 95.88 203 ALA A N 1
ATOM 1647 C CA . ALA A 1 203 ? -11.791 0.721 17.387 1.00 95.88 203 ALA A CA 1
ATOM 1648 C C . ALA A 1 203 ? -11.154 1.706 18.383 1.00 95.88 203 ALA A C 1
ATOM 1650 O O . ALA A 1 203 ? -9.939 1.713 18.563 1.00 95.88 203 ALA A O 1
ATOM 1651 N N . GLU A 1 204 ? -11.964 2.501 19.083 1.00 94.88 204 GLU A N 1
ATOM 1652 C CA . GLU A 1 204 ? -11.517 3.514 20.045 1.00 94.88 204 GLU A CA 1
ATOM 1653 C C . GLU A 1 204 ? -10.760 2.923 21.236 1.00 94.88 204 GLU A C 1
ATOM 1655 O O . GLU A 1 204 ? -9.944 3.612 21.845 1.00 94.88 204 GLU A O 1
ATOM 1660 N N . GLN A 1 205 ? -11.028 1.662 21.581 1.00 96.06 205 GLN A N 1
ATOM 1661 C CA . GLN A 1 205 ? -10.388 0.985 22.708 1.00 96.06 205 GLN A CA 1
ATOM 1662 C C . GLN A 1 205 ? -9.013 0.429 22.334 1.00 96.06 205 GLN A C 1
ATOM 1664 O O . GLN A 1 205 ? -8.144 0.302 23.196 1.00 96.06 205 GLN A O 1
ATOM 1669 N N . VAL A 1 206 ? -8.814 0.084 21.059 1.00 96.88 206 VAL A N 1
ATOM 1670 C CA . VAL A 1 206 ? -7.635 -0.667 20.606 1.00 96.88 206 VAL A CA 1
ATOM 1671 C C . VAL A 1 206 ? -6.716 0.120 19.691 1.00 96.88 206 VAL A C 1
ATOM 1673 O O . VAL A 1 206 ? -5.542 -0.231 19.592 1.00 96.88 206 VAL A O 1
ATOM 1676 N N . LEU A 1 207 ? -7.192 1.172 19.027 1.00 97.19 207 LEU A N 1
ATOM 1677 C CA . LEU A 1 207 ? -6.382 1.957 18.103 1.00 97.19 207 LEU A CA 1
ATOM 1678 C C . LEU A 1 207 ? -5.730 3.153 18.793 1.00 97.19 207 LEU A C 1
ATOM 1680 O O . LEU A 1 207 ? -6.366 3.960 19.468 1.00 97.19 207 LEU A O 1
ATOM 1684 N N . LYS A 1 208 ? -4.428 3.308 18.559 1.00 94.75 208 LYS A N 1
ATOM 1685 C CA . LYS A 1 208 ? -3.686 4.515 18.909 1.00 94.75 208 LYS A CA 1
ATOM 1686 C C . LYS A 1 208 ? -4.106 5.648 17.978 1.00 94.75 208 LYS A C 1
ATOM 1688 O O . LYS A 1 208 ? -4.161 5.463 16.763 1.00 94.75 208 LYS A O 1
ATOM 1693 N N . ARG A 1 209 ? -4.335 6.825 18.563 1.00 93.50 209 ARG A N 1
ATOM 1694 C CA . ARG A 1 209 ? -4.583 8.077 17.838 1.00 93.50 209 ARG A CA 1
ATOM 1695 C C . ARG A 1 209 ? -3.298 8.847 17.568 1.00 93.50 209 ARG A C 1
ATOM 1697 O O . ARG A 1 209 ? -2.258 8.629 18.201 1.00 93.50 209 ARG A O 1
ATOM 1704 N N . LEU A 1 210 ? -3.385 9.784 16.637 1.00 85.62 210 LEU A N 1
ATOM 1705 C CA . LEU A 1 210 ? -2.277 10.605 16.190 1.00 85.62 210 LEU A CA 1
ATOM 1706 C C . LEU A 1 210 ? -2.011 11.772 17.171 1.00 85.62 210 LEU A C 1
ATOM 1708 O O . LEU A 1 210 ? -2.395 12.914 16.932 1.00 85.62 210 LEU A O 1
ATOM 1712 N N . SER A 1 211 ? -1.321 11.522 18.294 1.00 75.06 211 SER A N 1
ATOM 1713 C CA . SER A 1 211 ? -0.928 12.594 19.236 1.00 75.06 211 SER A CA 1
ATOM 1714 C C . SER A 1 211 ? 0.317 13.362 18.756 1.00 75.06 211 SER A C 1
ATOM 1716 O O . SER A 1 211 ? 1.459 13.064 19.118 1.00 75.06 211 SER A O 1
ATOM 1718 N N . ILE A 1 212 ? 0.113 14.368 17.899 1.00 64.38 212 ILE A N 1
ATOM 1719 C CA . ILE A 1 212 ? 1.209 15.198 17.359 1.00 64.38 212 ILE A CA 1
ATOM 1720 C C . ILE A 1 212 ? 1.531 16.411 18.254 1.00 64.38 212 ILE A C 1
ATOM 1722 O O . ILE A 1 212 ? 2.687 16.831 18.305 1.00 64.38 212 ILE A O 1
ATOM 1726 N N . LYS A 1 213 ? 0.559 16.950 19.007 1.00 57.25 213 LYS A N 1
ATOM 1727 C CA . LYS A 1 213 ? 0.725 18.208 19.769 1.00 57.25 213 LYS A CA 1
ATOM 1728 C C . LYS A 1 213 ? 1.798 18.144 20.867 1.00 57.25 213 LYS A C 1
ATOM 1730 O O . LYS A 1 213 ? 2.524 19.113 21.044 1.00 57.25 213 LYS A O 1
ATOM 1735 N N . GLU A 1 214 ? 1.961 17.010 21.543 1.00 47.91 214 GLU A N 1
ATOM 1736 C CA . GLU A 1 214 ? 3.001 16.816 22.577 1.00 47.91 214 GLU A CA 1
ATOM 1737 C C . GLU A 1 214 ? 4.375 16.471 21.982 1.00 47.91 214 GLU A C 1
ATOM 1739 O O . GLU A 1 214 ? 5.417 16.605 22.616 1.00 47.91 214 GLU A O 1
ATOM 1744 N N . SER A 1 215 ? 4.385 16.028 20.727 1.00 48.25 215 SER A N 1
ATOM 1745 C CA . SER A 1 215 ? 5.548 15.440 20.075 1.00 48.25 215 SER A CA 1
ATOM 1746 C C . SER A 1 215 ? 6.445 16.460 19.358 1.00 48.25 215 SER A C 1
ATOM 1748 O O . SER A 1 215 ? 7.570 16.113 18.984 1.00 48.25 215 SER A O 1
ATOM 1750 N N . ILE A 1 216 ? 5.946 17.680 19.121 1.00 51.75 216 ILE A N 1
ATOM 1751 C CA . ILE A 1 216 ? 6.647 18.768 18.411 1.00 51.75 216 ILE A CA 1
ATOM 1752 C C . ILE A 1 216 ? 7.427 19.670 19.387 1.00 51.75 216 ILE A C 1
ATOM 1754 O O . ILE A 1 216 ? 8.442 20.242 19.004 1.00 51.75 216 ILE A O 1
ATOM 1758 N N . SER A 1 217 ? 7.022 19.751 20.657 1.00 45.34 217 SER A N 1
ATOM 1759 C CA . SER A 1 217 ? 7.628 20.645 21.658 1.00 45.34 217 SER A CA 1
ATOM 1760 C C . SER A 1 217 ? 8.891 20.099 22.346 1.00 45.34 217 SER A C 1
ATOM 1762 O O . SER A 1 217 ? 9.486 20.812 23.147 1.00 45.34 217 SER A O 1
ATOM 1764 N N . GLY A 1 218 ? 9.318 18.860 22.062 1.00 44.03 218 GLY A N 1
ATOM 1765 C CA . GLY A 1 218 ? 10.191 18.129 22.993 1.00 44.03 218 GLY A CA 1
ATOM 1766 C C . GLY A 1 218 ? 11.596 17.697 22.559 1.00 44.03 218 GLY A C 1
ATOM 1767 O O . GLY A 1 218 ? 12.324 17.226 23.426 1.00 44.03 218 GLY A O 1
ATOM 1768 N N . GLN A 1 219 ? 12.026 17.764 21.292 1.00 45.59 219 GLN A N 1
ATOM 1769 C CA . GLN A 1 219 ? 13.318 17.145 20.916 1.00 45.59 219 GLN A CA 1
ATOM 1770 C C . GLN A 1 219 ? 14.124 17.927 19.872 1.00 45.59 219 GLN A C 1
ATOM 1772 O O . GLN A 1 219 ? 14.111 17.618 18.681 1.00 45.59 219 GLN A O 1
ATOM 1777 N N . SER A 1 220 ? 14.918 18.875 20.371 1.00 41.59 220 SER A N 1
ATOM 1778 C CA . SER A 1 220 ? 16.142 19.372 19.730 1.00 41.59 220 SER A CA 1
ATOM 1779 C C . SER A 1 220 ? 17.324 18.503 20.177 1.00 41.59 220 SER A C 1
ATOM 1781 O O . SER A 1 220 ? 18.161 18.925 20.966 1.00 41.59 220 SER A O 1
ATOM 1783 N N . GLY A 1 221 ? 17.356 17.244 19.744 1.00 41.97 221 GLY A N 1
ATOM 1784 C CA . GLY A 1 221 ? 18.469 16.326 19.994 1.00 41.97 221 GLY A CA 1
ATOM 1785 C C . GLY A 1 221 ? 18.851 15.622 18.700 1.00 41.97 221 GLY A C 1
ATOM 1786 O O . GLY A 1 221 ? 17.973 15.353 17.883 1.00 41.97 221 GLY A O 1
ATOM 1787 N N . ASN A 1 222 ? 20.146 15.370 18.494 1.00 48.75 222 ASN A N 1
ATOM 1788 C CA . ASN A 1 222 ? 20.700 14.696 17.315 1.00 48.75 222 ASN A CA 1
ATOM 1789 C C . ASN A 1 222 ? 19.930 13.404 16.995 1.00 48.75 222 ASN A C 1
ATOM 1791 O O . ASN A 1 222 ? 20.101 12.384 17.659 1.00 48.75 222 ASN A O 1
ATOM 1795 N N . ILE A 1 223 ? 19.090 13.449 15.963 1.00 49.31 223 ILE A N 1
ATOM 1796 C CA . ILE A 1 223 ? 18.335 12.305 15.455 1.00 49.31 223 ILE A CA 1
ATOM 1797 C C . ILE A 1 223 ? 18.852 12.050 14.045 1.00 49.31 223 ILE A C 1
ATOM 1799 O O . ILE A 1 223 ? 18.843 12.953 13.210 1.00 49.31 223 ILE A O 1
ATOM 1803 N N . ALA A 1 224 ? 19.325 10.826 13.804 1.00 55.47 224 ALA A N 1
ATOM 1804 C CA . ALA A 1 224 ? 19.761 10.366 12.492 1.00 55.47 224 ALA A CA 1
ATOM 1805 C C . ALA A 1 224 ? 18.749 10.768 11.404 1.00 55.47 224 ALA A C 1
ATOM 1807 O O . ALA A 1 224 ? 17.537 10.656 11.612 1.00 55.47 224 ALA A O 1
ATOM 1808 N N . GLN A 1 225 ? 19.262 11.233 10.262 1.00 59.25 225 GLN A N 1
ATOM 1809 C CA . GLN A 1 225 ? 18.478 11.646 9.101 1.00 59.25 225 GLN A CA 1
ATOM 1810 C C . GLN A 1 225 ? 17.397 10.597 8.801 1.00 59.25 225 GLN A C 1
ATOM 1812 O O . GLN A 1 225 ? 17.694 9.414 8.619 1.00 59.25 225 GLN A O 1
ATOM 1817 N N . PHE A 1 226 ? 16.127 11.004 8.834 1.00 66.75 226 PHE A N 1
ATOM 1818 C CA . PHE A 1 226 ? 15.031 10.095 8.536 1.00 66.75 226 PHE A CA 1
ATOM 1819 C C . PHE A 1 226 ? 15.085 9.730 7.057 1.00 66.75 226 PHE A C 1
ATOM 1821 O O . PHE A 1 226 ? 14.896 10.592 6.209 1.00 66.75 226 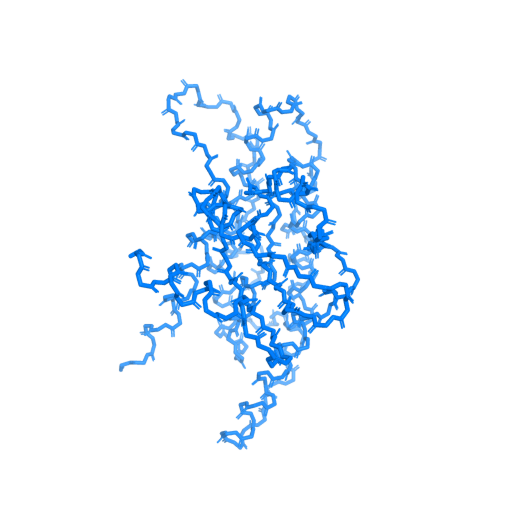PHE A O 1
ATOM 1828 N N . ASP A 1 227 ? 15.307 8.452 6.763 1.00 74.50 227 ASP A N 1
ATOM 1829 C CA . ASP A 1 227 ? 15.100 7.898 5.430 1.00 74.50 227 ASP A CA 1
ATOM 1830 C C . ASP A 1 227 ? 13.693 7.260 5.357 1.00 74.50 227 ASP A C 1
ATOM 1832 O O . ASP A 1 227 ? 13.443 6.226 6.000 1.00 74.50 227 ASP A O 1
ATOM 1836 N N . PRO A 1 228 ? 12.742 7.875 4.622 1.00 71.31 228 PRO A N 1
ATOM 1837 C CA . PRO A 1 228 ? 11.389 7.352 4.469 1.00 71.31 228 PRO A CA 1
ATOM 1838 C C . PRO A 1 228 ? 11.351 5.999 3.764 1.00 71.31 228 PRO A C 1
ATOM 1840 O O . PRO A 1 228 ? 10.480 5.186 4.071 1.00 71.31 228 PRO A O 1
ATOM 1843 N N . LEU A 1 229 ? 12.290 5.737 2.850 1.00 67.38 229 LEU A N 1
ATOM 1844 C CA . LEU A 1 229 ? 12.358 4.480 2.118 1.00 67.38 229 LEU A CA 1
ATOM 1845 C C . LEU A 1 229 ? 12.760 3.338 3.050 1.00 67.38 229 LEU A C 1
ATOM 1847 O O . LEU A 1 229 ? 12.076 2.320 3.090 1.00 67.38 229 LEU A O 1
ATOM 1851 N N . GLU A 1 230 ? 13.801 3.526 3.855 1.00 76.81 230 GLU A N 1
ATOM 1852 C CA . GLU A 1 230 ? 14.210 2.546 4.870 1.00 76.81 230 GLU A CA 1
ATOM 1853 C C . GLU A 1 230 ? 13.087 2.244 5.865 1.00 76.81 230 GLU A C 1
ATOM 1855 O O . GLU A 1 230 ? 12.832 1.088 6.206 1.00 76.81 230 GLU A O 1
ATOM 1860 N N . ALA A 1 231 ? 12.354 3.268 6.308 1.00 76.44 231 ALA A N 1
ATOM 1861 C CA . ALA A 1 231 ? 11.212 3.042 7.184 1.00 76.44 231 ALA A CA 1
ATOM 1862 C C . ALA A 1 231 ? 10.092 2.261 6.491 1.00 76.44 231 ALA A C 1
ATOM 1864 O O . ALA A 1 231 ? 9.549 1.343 7.099 1.00 76.44 231 ALA A O 1
ATOM 1865 N N . LEU A 1 232 ? 9.782 2.561 5.227 1.00 75.06 232 LEU A N 1
ATOM 1866 C CA . LEU A 1 232 ? 8.810 1.789 4.449 1.00 75.06 232 LEU A CA 1
ATOM 1867 C C . LEU A 1 232 ? 9.266 0.339 4.231 1.00 75.06 232 LEU A C 1
ATOM 1869 O O . LEU A 1 232 ? 8.445 -0.572 4.331 1.00 75.06 232 LEU A O 1
ATOM 1873 N N . ILE A 1 233 ? 10.558 0.102 3.989 1.00 77.94 233 ILE A N 1
ATOM 1874 C CA . ILE A 1 233 ? 11.132 -1.246 3.861 1.00 77.94 233 ILE A CA 1
ATOM 1875 C C . ILE A 1 233 ? 10.966 -2.017 5.171 1.00 77.94 233 ILE A C 1
ATOM 1877 O O . ILE A 1 233 ? 10.455 -3.135 5.151 1.00 77.94 233 ILE A O 1
ATOM 1881 N N . ARG A 1 234 ? 11.304 -1.406 6.314 1.00 77.56 234 ARG A N 1
ATOM 1882 C CA . ARG A 1 234 ? 11.083 -2.007 7.643 1.00 77.56 234 ARG A CA 1
ATOM 1883 C C . ARG A 1 234 ? 9.609 -2.278 7.916 1.00 77.56 234 ARG A C 1
ATOM 1885 O O . ARG A 1 234 ? 9.261 -3.300 8.503 1.00 77.56 234 ARG A O 1
ATOM 1892 N N . ILE A 1 235 ? 8.735 -1.375 7.467 1.00 73.75 235 ILE A N 1
ATOM 1893 C CA . ILE A 1 235 ? 7.288 -1.553 7.572 1.00 73.75 235 ILE A CA 1
ATOM 1894 C C . ILE A 1 235 ? 6.831 -2.806 6.824 1.00 73.75 235 ILE A C 1
ATOM 1896 O O . ILE A 1 235 ? 6.067 -3.606 7.361 1.00 73.75 235 ILE A O 1
ATOM 1900 N N . GLN A 1 236 ? 7.363 -3.026 5.624 1.00 71.81 236 GLN A N 1
ATOM 1901 C CA . GLN A 1 236 ? 7.056 -4.201 4.815 1.00 71.81 236 GLN A CA 1
ATOM 1902 C C . GLN A 1 236 ? 7.684 -5.490 5.371 1.00 71.81 236 GLN A C 1
ATOM 1904 O O . GLN A 1 236 ? 7.025 -6.531 5.376 1.00 71.81 236 GLN A O 1
ATOM 1909 N N . SER A 1 237 ? 8.930 -5.450 5.853 1.00 69.12 237 SER A N 1
ATOM 1910 C CA . SER A 1 237 ? 9.618 -6.636 6.382 1.00 69.12 237 SER A CA 1
ATOM 1911 C C . SER A 1 237 ? 8.967 -7.154 7.662 1.00 69.12 237 SER A C 1
ATOM 1913 O O . SER A 1 237 ? 8.727 -8.351 7.792 1.00 69.12 237 SER A O 1
ATOM 1915 N N . ASN A 1 238 ? 8.620 -6.255 8.587 1.00 65.94 238 ASN A N 1
ATOM 1916 C CA . ASN A 1 238 ? 8.028 -6.639 9.869 1.00 65.94 238 ASN A CA 1
ATOM 1917 C C . ASN A 1 238 ? 6.632 -7.238 9.696 1.00 65.94 238 ASN A C 1
ATOM 1919 O O . ASN A 1 238 ? 6.268 -8.156 10.427 1.00 65.94 238 ASN A O 1
ATOM 1923 N N . ASN A 1 239 ? 5.875 -6.752 8.710 1.00 59.78 239 ASN A N 1
ATOM 1924 C CA . ASN A 1 239 ? 4.566 -7.310 8.394 1.00 59.78 239 ASN A CA 1
ATOM 1925 C C . ASN A 1 239 ? 4.687 -8.716 7.770 1.00 59.78 239 ASN A C 1
ATOM 1927 O O . ASN A 1 239 ? 3.928 -9.612 8.117 1.00 59.78 239 ASN A O 1
ATOM 1931 N N . SER A 1 240 ? 5.720 -8.944 6.948 1.00 58.16 240 SER A N 1
ATOM 1932 C CA . SER A 1 240 ? 5.976 -10.245 6.305 1.00 58.16 240 SER A CA 1
ATOM 1933 C C . SER A 1 240 ? 6.388 -11.340 7.302 1.00 58.16 240 SER A C 1
ATOM 1935 O O . SER A 1 240 ? 6.017 -12.501 7.134 1.00 58.16 240 SER A O 1
ATOM 1937 N N . ASN A 1 241 ? 7.142 -10.976 8.345 1.00 47.69 241 ASN A N 1
ATOM 1938 C CA . ASN A 1 241 ? 7.628 -11.920 9.358 1.00 47.69 241 ASN A CA 1
ATOM 1939 C C . ASN A 1 241 ? 6.544 -12.324 10.371 1.00 47.69 241 ASN A C 1
ATOM 1941 O O . ASN A 1 241 ? 6.601 -13.430 10.900 1.00 47.69 241 ASN A O 1
ATOM 1945 N N . ALA A 1 242 ? 5.547 -11.467 10.628 1.00 44.94 242 ALA A N 1
ATOM 1946 C CA . ALA A 1 242 ? 4.451 -11.786 11.547 1.00 44.94 242 ALA A CA 1
ATOM 1947 C C . ALA A 1 242 ? 3.591 -12.963 11.049 1.00 44.94 242 ALA A C 1
ATOM 1949 O O . ALA A 1 242 ? 3.128 -13.752 11.858 1.00 44.94 242 ALA A O 1
ATOM 1950 N N . THR A 1 243 ? 3.453 -13.128 9.731 1.00 41.72 243 THR A N 1
ATOM 1951 C CA . THR A 1 243 ? 2.727 -14.246 9.102 1.00 41.72 243 THR A CA 1
ATOM 1952 C C . THR A 1 243 ? 3.504 -15.569 9.036 1.00 41.72 243 THR A C 1
ATOM 1954 O O . THR A 1 243 ? 2.921 -16.582 8.676 1.00 41.72 243 THR A O 1
ATOM 1957 N N . GLN A 1 244 ? 4.810 -15.598 9.345 1.00 36.97 244 GLN A N 1
ATOM 1958 C CA . GLN A 1 244 ? 5.616 -16.836 9.303 1.00 36.97 244 GLN A CA 1
ATOM 1959 C C . GLN A 1 244 ? 5.750 -17.536 10.665 1.00 36.97 244 GLN A C 1
ATOM 1961 O O . GLN A 1 244 ? 6.271 -18.645 10.719 1.00 36.97 244 GLN A O 1
ATOM 1966 N N . GLN A 1 245 ? 5.295 -16.918 11.760 1.00 34.09 245 GLN A N 1
ATOM 1967 C CA . GLN A 1 245 ? 5.423 -17.478 13.114 1.00 34.09 245 GLN A CA 1
ATOM 1968 C C . GLN A 1 245 ? 4.249 -18.369 13.565 1.00 34.09 245 GLN A C 1
ATOM 1970 O O . GLN A 1 245 ? 4.329 -18.917 14.657 1.00 34.09 245 GLN A O 1
ATOM 1975 N N . GLU A 1 246 ? 3.214 -18.573 12.742 1.00 36.38 246 GLU A N 1
ATOM 1976 C CA . GLU A 1 246 ? 2.042 -19.413 13.079 1.00 36.38 246 GLU A CA 1
ATOM 1977 C C . GLU A 1 246 ? 2.032 -20.801 12.409 1.00 36.38 246 GLU A C 1
ATOM 1979 O O . GLU A 1 246 ? 1.040 -21.517 12.483 1.00 36.38 246 GLU A O 1
ATOM 1984 N N . VAL A 1 247 ? 3.138 -21.224 11.784 1.00 34.53 247 VAL A N 1
ATOM 1985 C CA . VAL A 1 247 ? 3.285 -22.592 11.251 1.00 34.53 247 VAL A CA 1
ATOM 1986 C C . VAL A 1 247 ? 4.426 -23.310 11.971 1.00 34.53 247 VAL A C 1
ATOM 1988 O O . VAL A 1 247 ? 5.509 -23.476 11.409 1.00 34.53 247 VAL A O 1
ATOM 1991 N N . VAL A 1 248 ? 4.192 -23.703 13.226 1.00 30.36 248 VAL A N 1
ATOM 1992 C CA . VAL A 1 248 ? 4.916 -24.789 13.918 1.00 30.36 248 VAL A CA 1
ATOM 1993 C C . VAL A 1 248 ? 3.933 -25.562 14.780 1.00 30.36 248 VAL A C 1
ATOM 1995 O O . VAL A 1 248 ? 3.233 -24.906 15.580 1.00 30.36 248 VAL A O 1
#

Foldseek 3Di:
DVVVLVVLLCQQPDQDAAEAEAEADALVCPVVVLVSNVVHDDDPPSDDHYHYDYQPVSDDCSVVVPVPDDDDDDQQPDPVNPCVQLVLLVVVQVVVCVVPVDHFDPLLNLVSVVLVVLLVLLLVLLVVQANSSLRAHSLLVSLQDSHLVSNVVLVLCLQAVQSLVLSLVSNLVSCVPVVDDDPGDWSLVVCQVSVSRPDDDGSVVRGDTNPNPVVNPDDPDDDPDDDSVVSSVVSNVVSVVVVVPPPD

Secondary structure (DSSP, 8-state):
-HHHHHHHHHHHT-SS--EEEEEEE-GGGHHHHHHHHHTS---TTT-PEEEEEE-GGG--THHHHSTT-------TT-TTTTTHHHHHHHHHHHHHHHHH-PPPPHHHHHHHHHHHHHHHHHHHHHHHHS-GGGPPPGGGTTT--SSHHHHHHHHHHHIIIIIHHHHHHHHHHHHHHH-----PPPHHHHHHHT----SSS-HHHHPPP---TTTSSS--S------HHHHHHHHHHHHHHHTTTT--

Sequence (248 aa):
MAQVQKQLESLLRSSKPTVILIDNVQRHRIAFLSASFGSVDTPPKEGPYVICTVNRASQLPEMQVHHNFRIFLLPNNMETIRGYMGRFLRRRILENEFRDDERASPEIYRIIEFLPKVLGAVNAFIEKSNSHDVTIGPRLFLQCPLDVEQSREWFIKLWNQMIIPYMVKVAKEGVKVLGRCGSFEDPTDLVCEQWPWLEGPAAEQVLKRLSIKESISGQSGNIAQFDPLEALIRIQSNNSNATQQEVV

InterPro domains:
  IPR039041 Nav/unc-53 family [PTHR12784] (5-240)
  IPR057568 CortBP2/NAV1-like, AAA+ ATPase lid domain [PF25408] (97-207)